Protein AF-A0A7S7W4H7-F1 (afdb_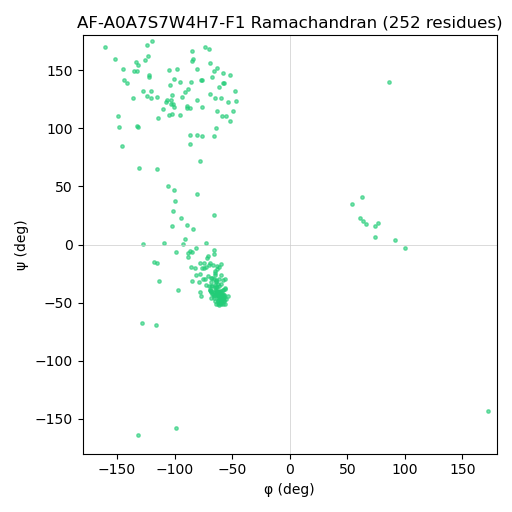monomer)

pLDDT: mean 91.23, std 12.2, range [36.16, 98.81]

Foldseek 3Di:
DDEDEDFAADPPDDFDLDQADPPLVCLLVVLLVVLQVCDPVNLVVVLVVVLVVLVVCVVVVHQEYEYELEQSGNNVQLCDCSRHVCNVVSLVSVLVVQVVSVVVRGAYEYEYALEAQPPVSNVPCSLVSLLSRQPRPHQEYEYFHYHSHGGCCRVAPLDPVSVVVLQVSQLVSCVVPVPHAYESAYDPDPPPPDDDPRYHYHHDQQCVQPVCCVVPVVRGDPSPPQQPQSSVVHPHGDDPNVVPDPPPPDPPDD

Sequence (254 aa):
MPGIQLATAWENYEGATSFRPKYWAETIAKSRALANSVGPTRLRQLFAGLHTGTEMAAEAGYRHVQLHAAHGYLFSLLTDRRLYDGAAECLEFVRSWAQTCRETGLETSVRISLRTGDADFDHVGATTYQDVVSSLPVDIVDVSSGFYNIDKRLIYPSTRSVLCDRHRETFELAARHPGTQFILSGKASGVVDDLPPNVHLGVCRDLIANPAFLDGRSDGCRNSGKCHYHSRGARSVWCPIWGRTPRHSGIASS

Structure (mmCIF, N/CA/C/O backbone):
data_AF-A0A7S7W4H7-F1
#
_entry.id   AF-A0A7S7W4H7-F1
#
loop_
_atom_site.group_PDB
_atom_site.id
_atom_site.type_symbol
_atom_site.label_atom_id
_atom_site.label_alt_id
_atom_site.label_comp_id
_atom_site.label_asym_id
_atom_site.label_entity_id
_atom_site.label_seq_id
_atom_site.pdbx_PDB_ins_code
_atom_site.Cartn_x
_atom_site.Cartn_y
_atom_site.Cartn_z
_atom_site.occupancy
_atom_site.B_iso_or_equiv
_atom_site.auth_seq_id
_atom_site.auth_comp_id
_atom_site.auth_asym_id
_atom_site.auth_atom_id
_atom_site.pdbx_PDB_model_num
ATOM 1 N N . MET A 1 1 ? -19.566 -9.290 2.759 1.00 84.12 1 MET A N 1
ATOM 2 C CA . MET A 1 1 ? -19.390 -7.913 3.261 1.00 84.12 1 MET A CA 1
ATOM 3 C C . MET A 1 1 ? -18.611 -7.115 2.220 1.00 84.12 1 MET A C 1
ATOM 5 O O . MET A 1 1 ? -17.542 -7.581 1.848 1.00 84.12 1 MET A O 1
ATOM 9 N N . PRO A 1 2 ? -19.136 -6.006 1.671 1.00 94.12 2 PRO A N 1
ATOM 10 C CA . PRO A 1 2 ? -18.397 -5.192 0.707 1.00 94.12 2 PRO A CA 1
ATOM 11 C C . PRO A 1 2 ? -17.338 -4.323 1.400 1.00 94.12 2 PRO A C 1
ATOM 13 O O . PRO A 1 2 ? -17.584 -3.762 2.472 1.00 94.12 2 PRO A O 1
ATOM 16 N N . GLY A 1 3 ? -16.180 -4.184 0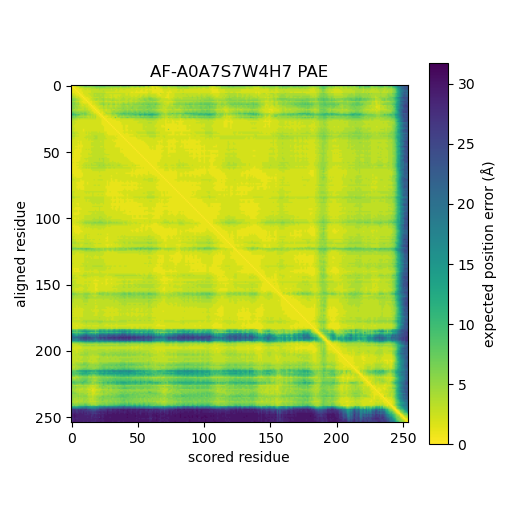.752 1.00 96.44 3 GLY A N 1
ATOM 17 C CA . GLY A 1 3 ? -15.084 -3.321 1.188 1.00 96.44 3 GLY A CA 1
ATOM 18 C C . GLY A 1 3 ? -14.645 -2.343 0.105 1.00 96.44 3 GLY A C 1
ATOM 19 O O . GLY A 1 3 ? -14.890 -2.575 -1.081 1.00 96.44 3 GLY A O 1
ATOM 20 N N . ILE A 1 4 ? -13.993 -1.257 0.514 1.00 97.69 4 ILE A N 1
ATOM 21 C CA . ILE A 1 4 ? -13.450 -0.241 -0.390 1.00 97.69 4 ILE A CA 1
ATOM 22 C C . ILE A 1 4 ? -12.012 0.118 -0.022 1.00 97.69 4 ILE A C 1
ATOM 24 O O . ILE A 1 4 ? -11.613 0.068 1.138 1.00 97.69 4 ILE A O 1
ATOM 28 N N . GLN A 1 5 ? -11.233 0.495 -1.033 1.00 97.50 5 GLN A N 1
ATOM 29 C CA . GLN A 1 5 ? -9.871 0.985 -0.873 1.00 97.50 5 GLN A CA 1
ATOM 30 C C . GLN A 1 5 ? -9.843 2.507 -1.027 1.00 97.50 5 GLN A C 1
ATOM 32 O O . GLN A 1 5 ? -10.242 3.032 -2.067 1.00 97.50 5 GLN A O 1
ATOM 37 N N . LEU A 1 6 ? -9.311 3.199 -0.022 1.00 98.06 6 LEU A N 1
ATOM 38 C CA . LEU A 1 6 ? -9.088 4.640 -0.026 1.00 98.06 6 LEU A CA 1
ATOM 39 C C . LEU A 1 6 ? -7.611 4.911 -0.326 1.00 98.06 6 LEU A C 1
ATOM 41 O O . LEU A 1 6 ? -6.710 4.482 0.396 1.00 98.06 6 LEU A O 1
ATOM 45 N N . ALA A 1 7 ? -7.359 5.597 -1.437 1.00 96.00 7 ALA A N 1
ATOM 46 C CA . ALA A 1 7 ? -6.023 5.899 -1.930 1.00 96.00 7 ALA A CA 1
ATOM 47 C C . ALA A 1 7 ? -5.919 7.377 -2.297 1.00 96.00 7 ALA A C 1
ATOM 49 O O . ALA A 1 7 ? -6.908 8.011 -2.655 1.00 96.00 7 ALA A O 1
ATOM 50 N N . THR A 1 8 ? -4.702 7.911 -2.258 1.00 95.75 8 THR A N 1
ATOM 51 C CA . THR A 1 8 ? -4.427 9.260 -2.746 1.00 95.75 8 THR A CA 1
ATOM 52 C C . THR A 1 8 ? -3.047 9.340 -3.386 1.00 95.75 8 THR A C 1
ATOM 54 O O . THR A 1 8 ? -2.123 8.595 -3.038 1.00 95.75 8 THR A O 1
ATOM 57 N N . ALA A 1 9 ? -2.923 10.249 -4.343 1.00 94.62 9 ALA A N 1
ATOM 58 C CA . ALA A 1 9 ? -1.674 10.626 -4.982 1.00 94.62 9 ALA A CA 1
ATOM 59 C C . ALA A 1 9 ? -1.420 12.121 -4.742 1.00 94.62 9 ALA A C 1
ATOM 61 O O . ALA A 1 9 ? -2.235 12.823 -4.144 1.00 94.62 9 ALA A O 1
ATOM 62 N N . TRP A 1 10 ? -0.265 12.608 -5.176 1.00 94.12 10 TRP A N 1
ATOM 63 C CA . TRP A 1 10 ? 0.038 14.034 -5.147 1.00 94.12 10 TRP A CA 1
ATOM 64 C C . TRP A 1 10 ? -0.518 14.738 -6.386 1.00 94.12 10 TRP A C 1
ATOM 66 O O . TRP A 1 10 ? -0.923 14.107 -7.365 1.00 94.12 10 TRP A O 1
ATOM 76 N N . GLU A 1 11 ? -0.546 16.064 -6.325 1.00 90.69 11 GLU A N 1
ATOM 77 C CA . GLU A 1 11 ? -0.974 16.898 -7.440 1.00 90.69 11 GLU A CA 1
ATOM 78 C C . GLU A 1 11 ? -0.108 16.632 -8.677 1.00 90.69 11 GLU A C 1
ATOM 80 O O . GLU A 1 11 ? 1.108 16.468 -8.573 1.00 90.69 11 GLU A O 1
ATOM 85 N N . ASN A 1 12 ? -0.742 16.573 -9.849 1.00 90.62 12 ASN A N 1
ATOM 86 C CA . ASN A 1 12 ? -0.084 16.276 -11.125 1.00 90.62 12 ASN A CA 1
ATOM 87 C C . ASN A 1 12 ? 0.594 14.893 -11.181 1.00 90.62 12 ASN A C 1
ATOM 89 O O . ASN A 1 12 ? 1.501 14.678 -11.984 1.00 90.62 12 ASN A O 1
ATOM 93 N N . TYR A 1 13 ? 0.176 13.937 -10.340 1.00 91.75 13 TYR A N 1
ATOM 94 C CA . TYR A 1 13 ? 0.630 12.557 -10.478 1.00 91.75 13 TYR A CA 1
ATOM 95 C C . TYR A 1 13 ? 0.175 11.968 -11.815 1.00 91.75 13 TYR A C 1
ATOM 97 O O . TYR A 1 13 ? -1.010 11.717 -12.039 1.00 91.75 13 TYR A O 1
ATOM 105 N N . GLU A 1 14 ? 1.148 11.663 -12.664 1.00 88.38 14 GLU A N 1
ATOM 106 C CA . GLU A 1 14 ? 0.952 10.864 -13.862 1.00 88.38 14 GLU A CA 1
ATOM 107 C C . GLU A 1 14 ? 1.486 9.455 -13.617 1.00 88.38 14 GLU A C 1
ATOM 109 O O . GLU A 1 14 ? 2.664 9.244 -13.310 1.00 88.38 14 GLU A O 1
ATOM 114 N N . GLY A 1 15 ? 0.607 8.463 -13.749 1.00 87.44 15 GLY A N 1
ATOM 115 C CA . GLY A 1 15 ? 1.021 7.073 -13.656 1.00 87.44 15 GLY A CA 1
ATOM 116 C C . GLY A 1 15 ? 2.022 6.748 -14.760 1.00 87.44 15 GLY A C 1
ATOM 117 O O . GLY A 1 15 ? 1.799 7.062 -15.929 1.00 87.44 15 GLY A O 1
ATOM 118 N N . ALA A 1 16 ? 3.109 6.049 -14.435 1.00 90.88 16 ALA A N 1
ATOM 119 C CA . ALA A 1 16 ? 3.961 5.502 -15.482 1.00 90.88 16 ALA A CA 1
ATOM 120 C C . ALA A 1 16 ? 3.139 4.572 -16.393 1.00 90.88 16 ALA A C 1
ATOM 122 O O . ALA A 1 16 ? 2.243 3.857 -15.931 1.00 90.88 16 ALA A O 1
ATOM 123 N N . THR A 1 17 ? 3.466 4.497 -17.683 1.00 91.00 17 THR A N 1
ATOM 124 C CA . THR A 1 17 ? 2.861 3.525 -18.615 1.00 91.00 17 THR A CA 1
ATOM 125 C C . THR A 1 17 ? 3.746 2.294 -18.797 1.00 91.00 17 THR A C 1
ATOM 127 O O . THR A 1 17 ? 3.248 1.171 -18.742 1.00 91.00 17 THR A O 1
ATOM 130 N N . SER A 1 18 ? 5.067 2.455 -18.869 1.00 91.75 18 SER A N 1
ATOM 131 C CA . SER A 1 18 ? 6.007 1.333 -18.976 1.00 91.75 18 SER A CA 1
ATOM 132 C C . SER A 1 18 ? 6.089 0.497 -17.692 1.00 91.75 18 SER A C 1
ATOM 134 O O . SER A 1 18 ? 5.760 0.959 -16.600 1.00 91.75 18 SER A O 1
ATOM 136 N N . PHE A 1 19 ? 6.499 -0.768 -17.818 1.00 90.31 19 PHE A N 1
ATOM 137 C CA . PHE A 1 19 ? 6.668 -1.675 -16.671 1.00 90.31 19 PHE A CA 1
ATOM 138 C C . PHE A 1 19 ? 7.897 -1.352 -15.825 1.00 90.31 19 PHE A C 1
ATOM 140 O O . PHE A 1 19 ? 7.883 -1.586 -14.621 1.00 90.31 19 PHE A O 1
ATOM 147 N N . ARG A 1 20 ? 8.929 -0.806 -16.470 1.00 92.44 20 ARG A N 1
ATOM 148 C CA . ARG A 1 20 ? 10.135 -0.270 -15.850 1.00 92.44 20 ARG A CA 1
ATOM 149 C C . ARG A 1 20 ? 10.409 1.099 -16.484 1.00 92.44 20 ARG A C 1
ATOM 151 O O . ARG A 1 20 ? 10.817 1.146 -17.648 1.00 92.44 20 ARG A O 1
ATOM 158 N N . PRO A 1 21 ? 10.090 2.207 -15.800 1.00 90.56 21 PRO A N 1
ATOM 159 C CA . PRO A 1 21 ? 10.293 3.557 -16.329 1.00 90.56 21 PRO A CA 1
ATOM 160 C C . PRO A 1 21 ? 11.764 3.875 -16.577 1.00 90.56 21 PRO A C 1
ATOM 162 O O . PRO A 1 21 ? 12.629 3.341 -15.900 1.00 90.56 21 PRO A O 1
ATOM 165 N N . LYS A 1 22 ? 12.065 4.762 -17.534 1.00 89.19 22 LYS A N 1
ATOM 166 C CA . LYS A 1 22 ? 13.453 5.119 -17.895 1.00 89.19 22 LYS A CA 1
ATOM 167 C C . LYS A 1 22 ? 14.249 5.668 -16.702 1.00 89.19 22 LYS A C 1
ATOM 169 O O . LYS A 1 22 ? 15.412 5.324 -16.541 1.00 89.19 22 LYS A O 1
ATOM 174 N N . TYR A 1 23 ? 13.598 6.467 -15.859 1.00 88.69 23 TYR A N 1
ATOM 175 C CA . TYR A 1 23 ? 14.203 7.151 -14.711 1.00 88.69 23 TYR A CA 1
ATOM 176 C C . TYR A 1 23 ? 13.904 6.447 -13.380 1.00 88.69 23 TYR A C 1
ATOM 178 O O . TYR A 1 23 ? 13.819 7.097 -12.341 1.00 88.69 23 TYR A O 1
ATOM 186 N N . TRP A 1 24 ? 13.709 5.121 -13.407 1.00 90.44 24 TRP A N 1
ATOM 187 C CA . TRP A 1 24 ? 13.342 4.349 -12.216 1.00 90.44 24 TRP A CA 1
ATOM 188 C C . TRP A 1 24 ? 14.356 4.522 -11.071 1.00 90.44 24 TRP A C 1
ATOM 190 O O . TRP A 1 24 ? 13.935 4.654 -9.927 1.00 90.44 24 TRP A O 1
ATOM 200 N N . ALA A 1 25 ? 15.654 4.619 -11.385 1.00 90.00 25 ALA A N 1
ATOM 201 C CA . ALA A 1 25 ? 16.741 4.754 -10.408 1.00 90.00 25 ALA A CA 1
ATOM 202 C C . ALA A 1 25 ? 16.693 6.067 -9.601 1.00 90.00 25 ALA A C 1
ATOM 204 O O . ALA A 1 25 ? 17.204 6.144 -8.491 1.00 90.00 25 ALA A O 1
ATOM 205 N N . GLU A 1 26 ? 16.043 7.109 -10.126 1.00 94.88 26 GLU A N 1
ATOM 206 C CA . GLU A 1 26 ? 15.866 8.384 -9.416 1.00 94.88 26 GLU A CA 1
ATOM 207 C C . GLU A 1 26 ? 14.601 8.396 -8.544 1.00 94.88 26 GLU A C 1
ATOM 209 O O . GLU A 1 26 ? 14.361 9.355 -7.806 1.00 94.88 26 GLU A O 1
ATOM 214 N N . THR A 1 27 ? 13.754 7.364 -8.640 1.00 95.44 27 THR A N 1
ATOM 215 C CA . THR A 1 27 ? 12.407 7.379 -8.050 1.00 95.44 27 THR A CA 1
ATOM 216 C C . THR A 1 27 ? 12.455 7.498 -6.539 1.00 95.44 27 THR A C 1
ATOM 218 O O . THR A 1 27 ? 11.705 8.293 -5.993 1.00 95.44 27 THR A O 1
ATOM 221 N N . ILE A 1 28 ? 13.357 6.784 -5.859 1.00 97.19 28 ILE A N 1
ATOM 222 C CA . ILE A 1 28 ? 13.474 6.854 -4.395 1.00 97.19 28 ILE A CA 1
ATOM 223 C C . ILE A 1 28 ? 13.839 8.272 -3.936 1.00 97.19 28 ILE A C 1
ATOM 225 O O . ILE A 1 28 ? 13.213 8.807 -3.021 1.00 97.19 28 ILE A O 1
ATOM 229 N N . ALA A 1 29 ? 14.800 8.918 -4.603 1.00 97.00 29 ALA A N 1
ATOM 230 C CA . ALA A 1 29 ? 15.186 10.293 -4.290 1.00 97.00 29 ALA A CA 1
ATOM 231 C C . ALA A 1 29 ? 14.030 11.281 -4.533 1.00 97.00 29 ALA A C 1
ATOM 233 O O . ALA A 1 29 ? 13.751 12.129 -3.685 1.00 97.00 29 ALA A O 1
ATOM 234 N N . LYS A 1 30 ? 13.303 11.133 -5.649 1.00 96.38 30 LYS A N 1
ATOM 235 C CA . LYS A 1 30 ? 12.120 11.955 -5.959 1.00 96.38 30 LYS A CA 1
ATOM 236 C C . LYS A 1 30 ? 10.977 11.720 -4.972 1.00 96.38 30 LYS A C 1
ATOM 238 O O . LYS A 1 30 ? 10.343 12.677 -4.541 1.00 96.38 30 LYS A O 1
ATOM 243 N N . SER A 1 31 ? 10.744 10.471 -4.578 1.00 97.00 31 SER A N 1
ATOM 244 C CA . SER A 1 31 ? 9.756 10.092 -3.568 1.00 97.00 31 SER A CA 1
ATOM 245 C C . SER A 1 31 ? 10.064 10.714 -2.209 1.00 97.00 31 SER A C 1
ATOM 247 O O . SER A 1 31 ? 9.142 11.213 -1.574 1.00 97.00 31 SER A O 1
ATOM 249 N N . ARG A 1 32 ? 11.338 10.754 -1.793 1.00 97.88 32 ARG A N 1
ATOM 250 C CA . ARG A 1 32 ? 11.771 11.454 -0.571 1.00 97.88 32 ARG A CA 1
ATOM 251 C C . ARG A 1 32 ? 11.494 12.950 -0.632 1.00 97.88 32 ARG A C 1
ATOM 253 O O . ARG A 1 32 ? 10.859 13.494 0.264 1.00 97.88 32 ARG A O 1
ATOM 260 N N . ALA A 1 33 ? 11.935 13.606 -1.707 1.00 97.38 33 ALA A N 1
ATOM 261 C CA . ALA A 1 33 ? 11.725 15.042 -1.889 1.00 97.38 33 ALA A CA 1
ATOM 262 C C . ALA A 1 33 ? 10.231 15.403 -1.875 1.00 97.38 33 ALA A C 1
ATOM 264 O O . ALA A 1 33 ? 9.825 16.366 -1.228 1.00 97.38 33 ALA A O 1
ATOM 265 N N . LEU A 1 34 ? 9.406 14.591 -2.539 1.00 97.38 34 LEU A N 1
ATOM 266 C CA . LEU A 1 34 ? 7.959 14.746 -2.532 1.00 97.38 34 LEU A CA 1
ATOM 267 C C . LEU A 1 34 ? 7.368 14.532 -1.136 1.00 97.38 34 LEU A C 1
ATOM 269 O O . LEU A 1 34 ? 6.594 15.367 -0.678 1.00 97.38 34 LEU A O 1
ATOM 273 N N . ALA A 1 35 ? 7.698 13.430 -0.463 1.00 97.81 35 ALA A N 1
ATOM 274 C CA . ALA A 1 35 ? 7.142 13.127 0.850 1.00 97.81 35 ALA A CA 1
ATOM 275 C C . ALA A 1 35 ? 7.495 14.226 1.862 1.00 97.81 35 ALA A C 1
ATOM 277 O O . ALA A 1 35 ? 6.615 14.724 2.555 1.00 97.81 35 ALA A O 1
ATOM 278 N N . ASN A 1 36 ? 8.740 14.708 1.854 1.00 96.88 36 ASN A N 1
ATOM 279 C CA . ASN A 1 36 ? 9.194 15.791 2.728 1.00 96.88 36 ASN A CA 1
ATOM 280 C C . ASN A 1 36 ? 8.619 17.177 2.370 1.00 96.88 36 ASN A C 1
ATOM 282 O O . ASN A 1 36 ? 8.736 18.104 3.166 1.00 96.88 36 ASN A O 1
ATOM 286 N N . SER A 1 37 ? 7.939 17.331 1.226 1.00 96.50 37 SER A N 1
ATOM 287 C CA . SER A 1 37 ? 7.120 18.525 0.952 1.00 96.50 37 SER A CA 1
ATOM 288 C C . SER A 1 37 ? 5.797 18.536 1.736 1.00 96.50 37 SER A C 1
ATOM 290 O O . SER A 1 37 ? 5.157 19.580 1.878 1.00 96.50 37 SER A O 1
ATOM 292 N N . VAL A 1 38 ? 5.382 17.386 2.283 1.00 97.81 38 VAL A N 1
ATOM 293 C CA . VAL A 1 38 ? 4.186 17.264 3.119 1.00 97.81 38 VAL A CA 1
ATOM 294 C C . VAL A 1 38 ? 4.514 17.725 4.537 1.00 97.81 38 VAL A C 1
ATOM 296 O O . VAL A 1 38 ? 4.984 16.961 5.377 1.00 97.81 38 VAL A O 1
ATOM 299 N N . GLY A 1 39 ? 4.246 19.002 4.809 1.00 97.06 39 GLY A N 1
ATOM 300 C CA . GLY A 1 39 ? 4.317 19.553 6.162 1.00 97.06 39 GLY A CA 1
ATOM 301 C C . GLY A 1 39 ? 3.145 19.113 7.062 1.00 97.06 39 GLY A C 1
ATOM 302 O O . GLY A 1 39 ? 2.130 18.614 6.561 1.00 97.06 39 GLY A O 1
ATOM 303 N N . PRO A 1 40 ? 3.210 19.384 8.380 1.00 97.31 40 PRO A N 1
ATOM 304 C CA . PRO A 1 40 ? 2.205 18.933 9.354 1.00 97.31 40 PRO A CA 1
ATOM 305 C C . PRO A 1 40 ? 0.766 19.365 9.031 1.00 97.31 40 PRO A C 1
ATOM 307 O O . PRO A 1 40 ? -0.184 18.601 9.188 1.00 97.31 40 PRO A O 1
ATOM 310 N N . THR A 1 41 ? 0.579 20.590 8.526 1.00 97.94 41 THR A N 1
ATOM 311 C CA . THR A 1 41 ? -0.747 21.079 8.110 1.00 97.94 41 THR A CA 1
ATOM 312 C C . THR A 1 41 ? -1.317 20.260 6.956 1.00 97.94 41 THR A C 1
ATOM 314 O O . THR A 1 41 ? -2.497 19.913 6.977 1.00 97.94 41 THR A O 1
ATOM 317 N N . ARG A 1 42 ? -0.487 19.911 5.964 1.00 97.69 42 ARG A N 1
ATOM 318 C CA . ARG A 1 42 ? -0.924 19.095 4.828 1.00 97.69 42 ARG A CA 1
ATOM 319 C C . ARG A 1 42 ? -1.211 17.661 5.262 1.00 97.69 42 ARG A C 1
ATOM 321 O O . ARG A 1 42 ? -2.205 17.101 4.816 1.00 97.69 42 ARG A O 1
ATOM 328 N N . LEU A 1 43 ? -0.399 17.099 6.158 1.00 98.38 43 LEU A N 1
ATOM 329 C CA . LEU A 1 43 ? -0.635 15.775 6.733 1.00 98.38 43 LEU A CA 1
ATOM 330 C C . LEU A 1 43 ? -2.004 15.700 7.427 1.00 98.38 43 LEU A C 1
ATOM 332 O O . LEU A 1 43 ? -2.802 14.821 7.107 1.00 98.38 43 LEU A O 1
ATOM 336 N N . ARG A 1 44 ? -2.335 16.683 8.277 1.00 98.50 44 ARG A N 1
ATOM 337 C CA . ARG A 1 44 ? -3.665 16.784 8.907 1.00 98.50 44 ARG A CA 1
ATOM 338 C C . ARG A 1 44 ? -4.802 16.854 7.890 1.00 98.50 44 ARG A C 1
ATOM 340 O O . ARG A 1 44 ? -5.811 16.180 8.059 1.00 98.50 44 ARG A O 1
ATOM 347 N N . GLN A 1 45 ? -4.643 17.638 6.823 1.00 98.06 45 GLN A N 1
ATOM 348 C CA . GLN A 1 45 ? -5.649 17.727 5.757 1.00 98.06 45 GLN A CA 1
ATOM 349 C C . GLN A 1 45 ? -5.847 16.395 5.022 1.00 98.06 45 GLN A C 1
ATOM 351 O O . GLN A 1 45 ? -6.978 16.045 4.699 1.00 98.06 45 GLN A O 1
ATOM 356 N N . LEU A 1 46 ? -4.766 15.650 4.760 1.00 98.19 46 LEU A N 1
ATOM 357 C CA . LEU A 1 46 ? -4.849 14.332 4.124 1.00 98.19 46 LEU A CA 1
ATOM 358 C C . LEU A 1 46 ? -5.660 13.357 4.983 1.00 98.19 46 LEU A C 1
ATOM 360 O O . LEU A 1 46 ? -6.516 12.654 4.451 1.00 98.19 46 LEU A O 1
ATOM 364 N N . PHE A 1 47 ? -5.436 13.349 6.298 1.00 98.56 47 PHE A N 1
ATOM 365 C CA . PHE A 1 47 ? -6.197 12.494 7.208 1.00 98.56 47 PHE A CA 1
ATOM 366 C C . PHE A 1 47 ? -7.631 12.972 7.426 1.00 98.56 47 PHE A C 1
ATOM 368 O O . PHE A 1 47 ? -8.526 12.136 7.466 1.00 98.56 47 PHE A O 1
ATOM 375 N N . ALA A 1 48 ? -7.894 14.280 7.453 1.00 98.44 48 ALA A N 1
ATOM 376 C CA . ALA A 1 48 ? -9.265 14.789 7.426 1.00 98.44 48 ALA A CA 1
ATOM 377 C C . ALA A 1 48 ? -10.021 14.291 6.178 1.00 98.44 48 ALA A C 1
ATOM 379 O O . ALA A 1 48 ? -11.137 13.795 6.288 1.00 98.44 48 ALA A O 1
ATOM 380 N N . GLY A 1 49 ? -9.378 14.321 5.004 1.00 98.31 49 GLY A N 1
ATOM 381 C CA . GLY A 1 49 ? -9.942 13.750 3.779 1.00 98.31 49 GLY A CA 1
ATOM 382 C C . GLY A 1 49 ? -10.140 12.230 3.843 1.00 98.31 49 GLY A C 1
ATOM 383 O O . GLY A 1 49 ? -11.141 11.726 3.336 1.00 98.31 49 GLY A O 1
ATOM 384 N N . LEU A 1 50 ? -9.227 11.494 4.491 1.00 98.56 50 LEU A N 1
ATOM 385 C CA . LEU A 1 50 ? -9.384 10.056 4.736 1.00 98.56 50 LEU A CA 1
ATOM 386 C C . LEU A 1 50 ? -10.605 9.766 5.624 1.00 98.56 50 LEU A C 1
ATOM 388 O O . LEU A 1 50 ? -11.363 8.849 5.310 1.00 98.56 50 LEU A O 1
ATOM 392 N N . HIS A 1 51 ? -10.817 10.550 6.685 1.00 98.38 51 HIS A N 1
ATOM 393 C CA . HIS A 1 51 ? -11.997 10.437 7.547 1.00 98.38 51 HIS A CA 1
ATOM 394 C C . HIS A 1 51 ? -13.285 10.698 6.763 1.00 98.38 51 HIS A C 1
ATOM 396 O O . HIS A 1 51 ? -14.153 9.831 6.746 1.00 98.38 51 HIS A O 1
ATOM 402 N N . THR A 1 52 ? -13.365 11.796 6.006 1.00 98.44 52 THR A N 1
ATOM 403 C CA . THR A 1 52 ? -14.531 12.075 5.150 1.00 98.44 52 THR A CA 1
ATOM 404 C C . THR A 1 52 ? -14.794 10.944 4.150 1.00 98.44 52 THR A C 1
ATOM 406 O O . THR A 1 52 ? -15.924 10.488 4.005 1.00 98.44 52 THR A O 1
ATOM 409 N N . GLY A 1 53 ? -13.757 10.428 3.480 1.00 98.38 53 GLY A N 1
ATOM 410 C CA . GLY A 1 53 ? -13.910 9.298 2.558 1.00 98.38 53 GLY A CA 1
ATOM 411 C C . GLY A 1 53 ? -14.366 8.005 3.247 1.00 98.38 53 GLY A C 1
ATOM 412 O O . GLY A 1 53 ? -15.101 7.216 2.654 1.00 98.38 53 GLY A O 1
ATOM 413 N N . THR A 1 54 ? -13.958 7.800 4.500 1.00 98.62 54 THR A N 1
ATOM 414 C CA . THR A 1 54 ? -14.378 6.665 5.334 1.00 98.62 54 THR A CA 1
ATOM 415 C C . THR A 1 54 ? -15.856 6.772 5.709 1.00 98.62 54 THR A C 1
ATOM 417 O O . THR A 1 54 ? -16.590 5.797 5.556 1.00 98.62 54 THR A O 1
ATOM 420 N N . GLU A 1 55 ? -16.309 7.952 6.134 1.00 98.25 55 GLU A N 1
ATOM 421 C CA . GLU A 1 55 ? -17.714 8.225 6.465 1.00 98.25 55 GLU A CA 1
ATOM 422 C C . GLU A 1 55 ? -18.617 7.997 5.249 1.00 98.25 55 GLU A C 1
ATOM 424 O O . GLU A 1 55 ? -19.555 7.203 5.312 1.00 98.25 55 GLU A O 1
ATOM 429 N N . MET A 1 56 ? -18.258 8.578 4.100 1.00 98.50 56 MET A N 1
ATOM 430 C CA . MET A 1 56 ? -18.990 8.382 2.844 1.00 98.50 56 MET A CA 1
ATOM 431 C C . MET A 1 56 ? -19.069 6.902 2.439 1.00 98.50 56 MET A C 1
ATOM 433 O O . MET A 1 56 ? -20.095 6.435 1.942 1.00 98.50 56 MET A O 1
ATOM 437 N N . ALA A 1 57 ? -17.992 6.137 2.643 1.00 98.12 57 ALA A N 1
ATOM 438 C CA . ALA A 1 57 ? -17.991 4.704 2.373 1.00 98.12 57 ALA A CA 1
ATOM 439 C C . ALA A 1 57 ? -18.944 3.943 3.310 1.00 98.12 57 ALA A C 1
ATOM 441 O O . ALA A 1 57 ? -19.700 3.078 2.856 1.00 98.12 57 ALA A O 1
ATOM 442 N N . ALA A 1 58 ? -18.933 4.266 4.602 1.00 97.75 58 ALA A N 1
ATOM 443 C CA . ALA A 1 58 ? -19.812 3.646 5.586 1.00 97.75 58 ALA A CA 1
ATOM 444 C C . ALA A 1 58 ? -21.295 3.920 5.284 1.00 97.75 58 ALA A C 1
ATOM 446 O O . ALA A 1 58 ? -22.109 2.986 5.301 1.00 97.75 58 ALA A O 1
ATOM 447 N N . GLU A 1 59 ? -21.627 5.167 4.936 1.00 97.88 59 GLU A N 1
ATOM 448 C CA . GLU A 1 59 ? -22.959 5.596 4.489 1.00 97.88 59 GLU A CA 1
ATOM 449 C C . GLU A 1 59 ? -23.409 4.851 3.227 1.00 97.8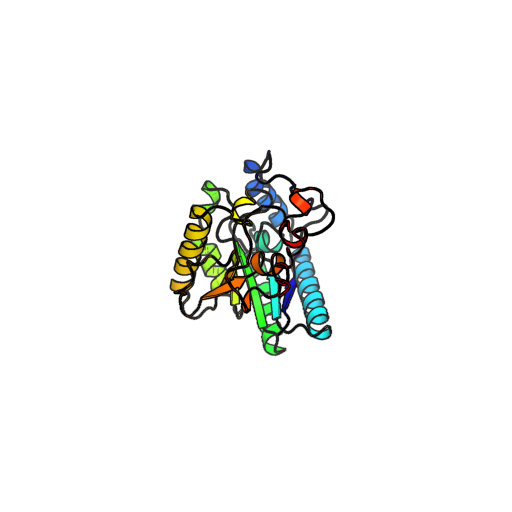8 59 GLU A C 1
ATOM 451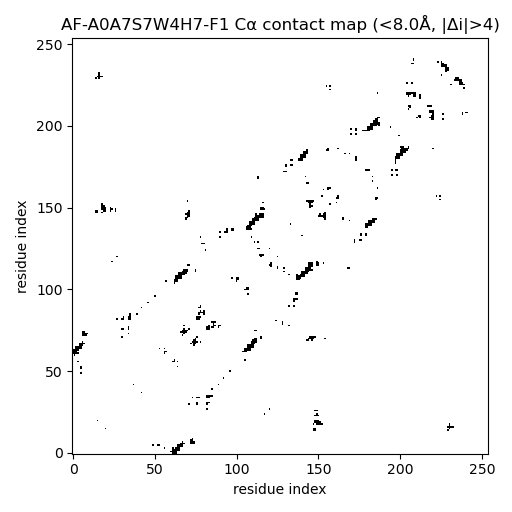 O O . GLU A 1 59 ? -24.551 4.403 3.139 1.00 97.88 59 GLU A O 1
ATOM 456 N N . ALA A 1 60 ? -22.491 4.622 2.284 1.00 98.06 60 ALA A N 1
ATOM 457 C CA . ALA A 1 60 ? -22.744 3.839 1.073 1.00 98.06 60 ALA A CA 1
ATOM 458 C C . ALA A 1 60 ? -22.874 2.319 1.319 1.00 98.06 60 ALA A C 1
ATOM 460 O O . ALA A 1 60 ? -23.071 1.552 0.376 1.00 98.06 60 ALA A O 1
ATOM 461 N N . GLY A 1 61 ? -22.772 1.860 2.571 1.00 97.62 61 GLY A N 1
ATOM 462 C CA . GLY A 1 61 ? -22.964 0.458 2.947 1.00 97.62 61 GLY A CA 1
ATOM 463 C C . GLY A 1 61 ? -21.690 -0.390 2.947 1.00 97.62 61 GLY A C 1
ATOM 464 O O . GLY A 1 61 ? -21.771 -1.594 3.209 1.00 97.62 61 GLY A O 1
ATOM 465 N N . TYR A 1 62 ? -20.514 0.197 2.701 1.00 98.31 62 TYR A N 1
ATOM 466 C CA . TYR A 1 62 ? -19.247 -0.504 2.911 1.00 98.31 62 TYR A CA 1
ATOM 467 C C . TYR A 1 62 ? -19.024 -0.753 4.403 1.00 98.31 62 TYR A C 1
ATOM 469 O O . TYR A 1 62 ? -19.406 0.046 5.259 1.00 98.31 62 TYR A O 1
ATOM 477 N N . ARG A 1 63 ? -18.430 -1.901 4.727 1.00 97.88 63 ARG A N 1
ATOM 478 C CA . ARG A 1 63 ? -18.136 -2.303 6.116 1.00 97.88 63 ARG A CA 1
ATOM 479 C C . ARG A 1 63 ? -16.680 -2.704 6.329 1.00 97.88 63 ARG A C 1
ATOM 481 O O . ARG A 1 63 ? -16.293 -3.032 7.441 1.00 97.88 63 ARG A O 1
ATOM 488 N N . HIS A 1 64 ? -15.890 -2.629 5.263 1.00 98.44 64 HIS A N 1
ATOM 489 C CA . HIS A 1 64 ? -14.443 -2.718 5.300 1.00 98.44 64 HIS A CA 1
ATOM 490 C C . HIS A 1 64 ? -13.840 -1.514 4.575 1.00 98.44 64 HIS A C 1
ATOM 492 O O . HIS A 1 64 ? -14.230 -1.222 3.438 1.00 98.44 64 HIS A O 1
ATOM 498 N N . VAL A 1 65 ? -12.868 -0.851 5.194 1.00 98.50 65 VAL A N 1
ATOM 499 C CA . VAL A 1 65 ? -12.113 0.252 4.587 1.00 98.50 65 VAL A CA 1
ATOM 500 C C . VAL A 1 65 ? -10.616 -0.044 4.617 1.00 98.50 65 VAL A C 1
ATOM 502 O O . VAL A 1 65 ? -10.035 -0.360 5.652 1.00 98.50 65 VAL A O 1
ATOM 505 N N . GLN A 1 66 ? -9.971 0.059 3.458 1.00 98.62 66 GLN A N 1
ATOM 506 C CA . GLN A 1 66 ? -8.535 -0.151 3.316 1.00 98.62 66 GLN A CA 1
ATOM 507 C C . GLN A 1 66 ? -7.810 1.177 3.107 1.00 98.62 66 GLN A C 1
ATOM 509 O O . GLN A 1 66 ? -8.063 1.864 2.115 1.00 98.62 66 GLN A O 1
ATOM 514 N N . LEU A 1 67 ? -6.830 1.485 3.957 1.00 98.75 67 LEU A N 1
ATOM 515 C CA . LEU A 1 67 ? -5.836 2.516 3.682 1.00 98.75 67 LEU A CA 1
ATOM 516 C C . LEU A 1 67 ? -4.812 1.986 2.675 1.00 98.75 67 LEU A C 1
ATOM 518 O O . LEU A 1 67 ? -4.076 1.032 2.942 1.00 98.75 67 LEU A O 1
ATOM 522 N N . HIS A 1 68 ? -4.726 2.620 1.510 1.00 98.50 68 HIS A N 1
ATOM 523 C CA . HIS A 1 68 ? -3.787 2.207 0.476 1.00 98.50 68 HIS A CA 1
ATOM 524 C C . HIS A 1 68 ? -2.400 2.842 0.645 1.00 98.50 68 HIS A C 1
ATOM 526 O O . HIS A 1 68 ? -2.086 3.864 0.034 1.00 98.50 68 HIS A O 1
ATOM 532 N N . ALA A 1 69 ? -1.544 2.199 1.439 1.00 98.31 69 ALA A N 1
ATOM 533 C CA . ALA A 1 69 ? -0.153 2.587 1.684 1.00 98.31 69 ALA A CA 1
ATOM 534 C C . ALA A 1 69 ? 0.854 1.760 0.851 1.00 98.31 69 ALA A C 1
ATOM 536 O O . ALA A 1 69 ? 1.950 1.421 1.299 1.00 98.31 69 ALA A O 1
ATOM 537 N N . ALA A 1 70 ? 0.497 1.432 -0.393 1.00 97.75 70 ALA A N 1
ATOM 538 C CA . ALA A 1 70 ? 1.311 0.615 -1.288 1.00 97.75 70 ALA A CA 1
ATOM 539 C C . ALA A 1 70 ? 1.612 1.317 -2.617 1.00 97.75 70 ALA A C 1
ATOM 541 O O . ALA A 1 70 ? 1.058 2.363 -2.954 1.00 97.75 70 ALA A O 1
ATOM 542 N N . HIS A 1 71 ? 2.488 0.695 -3.401 1.00 97.00 71 HIS A N 1
ATOM 543 C CA . HIS A 1 71 ? 2.702 1.000 -4.813 1.00 97.00 71 HIS A CA 1
ATOM 544 C C . HIS A 1 71 ? 3.291 2.369 -5.134 1.00 97.00 71 HIS A C 1
ATOM 546 O O . HIS A 1 71 ? 3.274 2.789 -6.294 1.00 97.00 71 HIS A O 1
ATOM 552 N N . GLY A 1 72 ? 3.884 3.021 -4.134 1.00 96.38 72 GLY A N 1
ATOM 553 C CA . GLY A 1 72 ? 4.462 4.350 -4.280 1.00 96.38 72 GLY A CA 1
ATOM 554 C C . GLY A 1 72 ? 3.409 5.452 -4.376 1.00 96.38 72 GLY A C 1
ATOM 555 O O . GLY A 1 72 ? 3.738 6.554 -4.805 1.00 96.38 72 GLY A O 1
ATOM 556 N N . TYR A 1 73 ? 2.157 5.170 -3.996 1.00 97.44 73 TYR A N 1
ATOM 557 C CA . TYR A 1 73 ? 1.160 6.208 -3.735 1.00 97.44 73 TYR A CA 1
ATOM 558 C C . TYR A 1 73 ? 1.495 6.985 -2.465 1.00 97.44 73 TYR A C 1
ATOM 560 O O . TYR A 1 73 ? 2.350 6.574 -1.684 1.00 97.44 73 TYR A O 1
ATOM 568 N N . LEU A 1 74 ? 0.814 8.108 -2.235 1.00 98.25 74 LEU A N 1
ATOM 569 C CA . LEU A 1 74 ? 1.248 9.078 -1.233 1.00 98.25 74 LEU A CA 1
ATOM 570 C C . LEU A 1 74 ? 1.346 8.471 0.176 1.00 98.25 74 LEU A C 1
ATOM 572 O O . LEU A 1 74 ? 2.391 8.593 0.806 1.00 98.25 74 LEU A O 1
ATOM 576 N N . PHE A 1 75 ? 0.335 7.728 0.639 1.00 98.50 75 PHE A N 1
ATOM 577 C CA . PHE A 1 75 ? 0.405 7.046 1.941 1.00 98.50 75 PHE A CA 1
ATOM 578 C C . PHE A 1 75 ? 1.484 5.951 2.003 1.00 98.50 75 PHE A C 1
ATOM 580 O O . PHE A 1 75 ? 2.003 5.667 3.079 1.00 98.50 75 PHE A O 1
ATOM 587 N N . SER A 1 76 ? 1.881 5.368 0.866 1.00 98.12 76 SER A N 1
ATOM 588 C CA . SER A 1 76 ? 3.026 4.448 0.807 1.00 98.12 76 SER A CA 1
ATOM 589 C C . SER A 1 76 ? 4.335 5.158 1.137 1.00 98.12 76 SER A C 1
ATOM 591 O O . SER A 1 76 ? 5.190 4.584 1.799 1.00 98.12 76 SER A O 1
ATOM 593 N N . LEU A 1 77 ? 4.476 6.416 0.711 1.00 98.44 77 LEU A N 1
ATOM 594 C CA . LEU A 1 77 ? 5.659 7.225 0.997 1.00 98.44 77 LEU A CA 1
ATOM 595 C C . LEU A 1 77 ? 5.634 7.756 2.436 1.00 98.44 77 LEU A C 1
ATOM 597 O O . LEU A 1 77 ? 6.640 7.691 3.132 1.00 98.44 77 LEU A O 1
ATOM 601 N N . LEU A 1 78 ? 4.478 8.255 2.887 1.00 98.75 78 LEU A N 1
ATOM 602 C CA . LEU A 1 78 ? 4.332 8.907 4.194 1.00 98.75 78 LEU A CA 1
ATOM 603 C C . LEU A 1 78 ? 4.386 7.936 5.382 1.00 98.75 78 LEU A C 1
ATOM 605 O O . LEU A 1 78 ? 4.643 8.360 6.500 1.00 98.75 78 LEU A O 1
ATOM 609 N N . THR A 1 79 ? 4.158 6.640 5.173 1.00 98.50 79 THR A N 1
ATOM 610 C CA . THR A 1 79 ? 4.241 5.645 6.259 1.00 98.50 79 THR A CA 1
ATOM 611 C C . THR A 1 79 ? 5.645 5.065 6.445 1.00 98.50 79 THR A C 1
ATOM 613 O O . THR A 1 79 ? 5.895 4.390 7.443 1.00 98.50 79 THR A O 1
ATOM 616 N N . ASP A 1 80 ? 6.578 5.316 5.522 1.00 98.38 80 ASP A N 1
ATOM 617 C CA . ASP A 1 80 ? 7.926 4.750 5.561 1.00 98.38 80 ASP A CA 1
ATOM 618 C C . ASP A 1 80 ? 8.955 5.800 5.996 1.00 98.38 80 ASP A C 1
ATOM 620 O O . ASP A 1 80 ? 9.295 6.717 5.247 1.00 98.38 80 ASP A O 1
ATOM 624 N N . ARG A 1 81 ? 9.529 5.626 7.193 1.00 97.81 81 ARG A N 1
ATOM 625 C CA . ARG A 1 81 ? 10.565 6.523 7.743 1.00 97.81 81 ARG A CA 1
ATOM 626 C C . ARG A 1 81 ? 11.832 6.624 6.888 1.00 97.81 81 ARG A C 1
ATOM 628 O O . ARG A 1 81 ? 12.651 7.507 7.098 1.00 97.81 81 ARG A O 1
ATOM 635 N N . ARG A 1 82 ? 12.043 5.690 5.955 1.00 97.50 82 ARG A N 1
ATOM 636 C CA . ARG A 1 82 ? 13.160 5.735 4.998 1.00 97.50 82 ARG A CA 1
ATOM 637 C C . ARG A 1 82 ? 12.899 6.719 3.855 1.00 97.50 82 ARG A C 1
ATOM 639 O O . ARG A 1 82 ? 13.833 7.029 3.105 1.00 97.50 82 ARG A O 1
ATOM 646 N N . LEU A 1 83 ? 11.643 7.141 3.685 1.00 98.06 83 LEU A N 1
ATOM 647 C CA . LEU A 1 83 ? 11.165 8.063 2.656 1.00 98.06 83 LEU A CA 1
ATOM 648 C C . LEU A 1 83 ? 10.675 9.397 3.232 1.00 98.06 83 LEU A C 1
ATOM 650 O O . LEU A 1 83 ? 10.809 10.405 2.546 1.00 98.06 83 LEU A O 1
ATOM 654 N N . TYR A 1 84 ? 10.124 9.407 4.447 1.00 98.56 84 TYR A N 1
ATOM 655 C CA . TYR A 1 84 ? 9.495 10.581 5.049 1.00 98.56 84 TYR A CA 1
ATOM 656 C C . TYR A 1 84 ? 9.891 10.768 6.515 1.00 98.56 84 TYR A C 1
ATOM 658 O O . TYR A 1 84 ? 9.671 9.879 7.340 1.00 98.56 84 TYR A O 1
ATOM 666 N N . ASP A 1 85 ? 10.397 11.951 6.863 1.00 97.62 85 ASP A N 1
ATOM 667 C CA . ASP A 1 85 ? 10.842 12.248 8.233 1.00 97.62 85 ASP A CA 1
ATOM 668 C C . ASP A 1 85 ? 9.666 12.318 9.228 1.00 97.62 85 ASP A C 1
ATOM 670 O O . ASP A 1 85 ? 9.807 11.973 10.401 1.00 97.62 85 ASP A O 1
ATOM 674 N N . GLY A 1 86 ? 8.471 12.690 8.754 1.00 98.06 86 GLY A N 1
ATOM 675 C CA . GLY A 1 86 ? 7.238 12.741 9.549 1.00 98.06 86 GLY A CA 1
ATOM 676 C C . GLY A 1 86 ? 6.496 11.403 9.666 1.00 98.06 86 GLY A C 1
ATOM 677 O O . GLY A 1 86 ? 5.332 11.386 10.068 1.00 98.06 86 GLY A O 1
ATOM 678 N N . ALA A 1 87 ? 7.117 10.274 9.301 1.00 98.56 87 ALA A N 1
ATOM 679 C CA . ALA A 1 87 ? 6.431 8.980 9.255 1.00 98.56 87 ALA A CA 1
ATOM 680 C C . ALA A 1 87 ? 5.850 8.551 10.609 1.00 98.56 87 ALA A C 1
ATOM 682 O O . ALA A 1 87 ? 4.780 7.953 10.646 1.00 98.56 87 ALA A O 1
ATOM 683 N N . ALA A 1 88 ? 6.508 8.896 11.721 1.00 98.44 88 ALA A N 1
ATOM 684 C CA . ALA A 1 88 ? 5.981 8.617 13.055 1.00 98.44 88 ALA A CA 1
ATOM 685 C C . ALA A 1 88 ? 4.628 9.314 13.287 1.00 98.44 88 ALA A C 1
ATOM 687 O O . ALA A 1 88 ? 3.659 8.652 13.640 1.00 98.44 88 ALA A O 1
ATOM 688 N N . GLU A 1 89 ? 4.532 10.617 13.001 1.00 98.50 89 GLU A N 1
ATOM 689 C CA . GLU A 1 89 ? 3.275 11.372 13.107 1.00 98.50 89 GLU A CA 1
ATOM 690 C C . GLU A 1 89 ? 2.212 10.818 12.145 1.00 98.50 89 GLU A C 1
ATOM 692 O O . GLU A 1 89 ? 1.055 10.646 12.525 1.00 98.50 89 GLU A O 1
ATOM 697 N N . CYS A 1 90 ? 2.599 10.454 10.916 1.00 98.75 90 CYS A N 1
ATOM 698 C CA . CYS A 1 90 ? 1.683 9.817 9.970 1.00 98.75 90 CYS A CA 1
ATOM 699 C C . CYS A 1 90 ? 1.110 8.503 10.522 1.00 98.75 90 CYS A C 1
ATOM 701 O O . CYS A 1 90 ? -0.086 8.258 10.380 1.00 98.75 90 CYS A O 1
ATOM 703 N N . LEU A 1 91 ? 1.934 7.659 11.146 1.00 98.81 91 LEU A N 1
ATOM 704 C CA . LEU A 1 91 ? 1.500 6.387 11.728 1.00 98.81 91 LEU A CA 1
ATOM 705 C C . L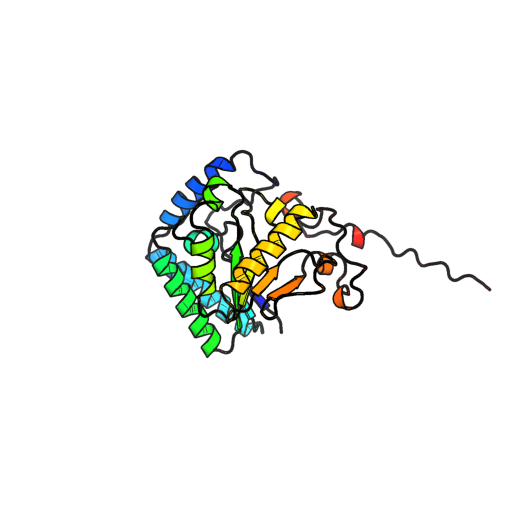EU A 1 91 ? 0.590 6.586 12.950 1.00 98.81 91 LEU A C 1
ATOM 707 O O . LEU A 1 91 ? -0.336 5.797 13.132 1.00 98.81 91 LEU A O 1
ATOM 711 N N . GLU A 1 92 ? 0.783 7.650 13.737 1.00 98.75 92 GLU A N 1
ATOM 712 C CA . GLU A 1 92 ? -0.161 8.036 14.798 1.00 98.75 92 GLU A CA 1
ATOM 713 C C . GLU A 1 92 ? -1.539 8.391 14.229 1.00 98.75 92 GLU A C 1
ATOM 715 O O . GLU A 1 92 ? -2.563 7.949 14.754 1.00 98.75 92 GLU A O 1
ATOM 720 N N . PHE A 1 93 ? -1.586 9.114 13.108 1.00 98.81 93 PHE A N 1
ATOM 721 C CA . PHE A 1 93 ? -2.851 9.377 12.426 1.00 98.81 93 PHE A CA 1
ATOM 722 C C . PHE A 1 93 ? -3.506 8.098 11.885 1.00 98.81 93 PHE A C 1
ATOM 724 O O . PHE A 1 93 ? -4.718 7.944 12.025 1.00 98.81 93 PHE A O 1
ATOM 731 N N . VAL A 1 94 ? -2.736 7.153 11.323 1.00 98.81 94 VAL A N 1
ATOM 732 C CA . VAL A 1 94 ? -3.286 5.846 10.907 1.00 98.81 94 VAL A CA 1
ATOM 733 C C . VAL A 1 94 ? -3.845 5.084 12.108 1.00 98.81 94 VAL A C 1
ATOM 735 O O . VAL A 1 94 ? -4.918 4.494 12.006 1.00 98.81 94 VAL A O 1
ATOM 738 N N . ARG A 1 95 ? -3.150 5.117 13.253 1.00 98.81 95 ARG A N 1
ATOM 739 C CA . ARG A 1 95 ? -3.606 4.481 14.493 1.00 98.81 95 ARG A CA 1
ATOM 740 C C . ARG A 1 95 ? -4.946 5.045 14.952 1.00 98.81 95 ARG A C 1
ATOM 742 O O . ARG A 1 95 ? -5.867 4.270 15.194 1.00 98.81 95 ARG A O 1
ATOM 749 N N . SER A 1 96 ? -5.042 6.370 15.031 1.00 98.62 96 SER A N 1
ATOM 750 C CA . SER A 1 96 ? -6.268 7.076 15.412 1.00 98.62 96 SER A CA 1
ATOM 751 C C . SER A 1 96 ? -7.417 6.750 14.453 1.00 98.62 96 SER A C 1
ATOM 753 O O . SER A 1 96 ? -8.490 6.333 14.883 1.00 98.62 96 SER A O 1
ATOM 755 N N . TRP A 1 97 ? -7.162 6.811 13.140 1.00 98.75 97 TRP A N 1
ATOM 756 C CA . TRP A 1 97 ? -8.142 6.450 12.114 1.00 98.75 97 TRP A CA 1
ATOM 757 C C . TRP A 1 97 ? -8.664 5.016 12.277 1.00 98.75 97 TRP A C 1
ATOM 759 O O . TRP A 1 97 ? -9.877 4.803 12.267 1.00 98.75 97 TRP A O 1
ATOM 769 N N . ALA A 1 98 ? -7.772 4.041 12.473 1.00 98.62 98 ALA A N 1
ATOM 770 C CA . ALA A 1 98 ? -8.159 2.643 12.641 1.00 98.62 98 ALA A CA 1
ATOM 771 C C . ALA A 1 98 ? -8.983 2.416 13.922 1.00 98.62 98 ALA A C 1
ATOM 773 O O . ALA A 1 98 ? -9.977 1.690 13.899 1.00 98.62 98 ALA A O 1
ATOM 774 N N . GLN A 1 99 ? -8.620 3.085 15.022 1.00 98.31 99 GLN A N 1
ATOM 775 C CA . GLN A 1 99 ? -9.371 3.036 16.280 1.00 98.31 99 GLN A CA 1
ATOM 776 C C . GLN A 1 99 ? -10.791 3.596 16.119 1.00 98.31 99 GLN A C 1
ATOM 778 O O . GLN A 1 99 ? -11.749 2.914 16.476 1.00 98.31 99 GLN A O 1
ATOM 783 N N . THR A 1 100 ? -10.951 4.768 15.494 1.00 98.06 100 THR A N 1
ATOM 784 C CA . THR A 1 100 ? -12.277 5.351 15.220 1.00 98.06 100 THR A CA 1
ATOM 785 C C . THR A 1 100 ? -13.128 4.461 14.308 1.00 98.06 100 THR A C 1
ATOM 787 O O . THR A 1 100 ? -14.329 4.295 14.529 1.00 98.06 100 THR A O 1
ATOM 790 N N . CYS A 1 101 ? -12.526 3.840 13.288 1.00 98.31 101 CYS A N 1
ATOM 791 C CA . CYS A 1 101 ? -13.231 2.878 12.437 1.00 98.31 101 CYS A CA 1
ATOM 792 C C . CYS A 1 101 ? -13.744 1.684 13.253 1.00 98.31 101 CYS A C 1
ATOM 794 O O . CYS A 1 101 ? -14.911 1.315 13.146 1.00 98.31 101 CYS A O 1
ATOM 796 N N . ARG A 1 102 ? -12.906 1.125 14.130 1.00 96.88 102 ARG A N 1
ATOM 797 C CA . ARG A 1 102 ? -13.295 0.010 15.000 1.00 96.88 102 ARG A CA 1
ATOM 798 C C . ARG A 1 102 ? -14.438 0.384 15.945 1.00 96.88 102 ARG A C 1
ATOM 800 O O . ARG A 1 102 ? -15.381 -0.389 16.088 1.00 96.88 102 ARG A O 1
ATOM 807 N N . GLU A 1 103 ? -14.384 1.564 16.559 1.00 96.88 103 GLU A N 1
ATOM 808 C CA . GLU A 1 103 ? -15.441 2.081 17.446 1.00 96.88 103 GLU A CA 1
ATOM 809 C C . GLU A 1 103 ? -16.785 2.260 16.726 1.00 96.88 103 GLU A C 1
ATOM 811 O O . GLU A 1 103 ? -17.844 2.098 17.329 1.00 96.88 103 GLU A O 1
ATOM 816 N N . THR A 1 104 ? -16.747 2.536 15.422 1.00 95.38 104 THR A N 1
ATOM 817 C CA . THR A 1 104 ? -17.934 2.656 14.560 1.00 95.38 104 THR A CA 1
ATOM 818 C C . THR A 1 104 ? -18.336 1.336 13.890 1.00 95.38 104 THR A C 1
ATOM 820 O O . THR A 1 104 ? -19.282 1.301 13.102 1.00 95.38 104 THR A O 1
ATOM 823 N N . GLY A 1 105 ? -17.663 0.229 14.224 1.00 96.31 105 GLY A N 1
ATOM 824 C CA . GLY A 1 105 ? -17.968 -1.108 13.713 1.00 96.31 105 GLY A CA 1
ATOM 825 C C . GLY A 1 105 ? -17.497 -1.369 12.278 1.00 96.31 105 GLY A C 1
ATOM 826 O O . 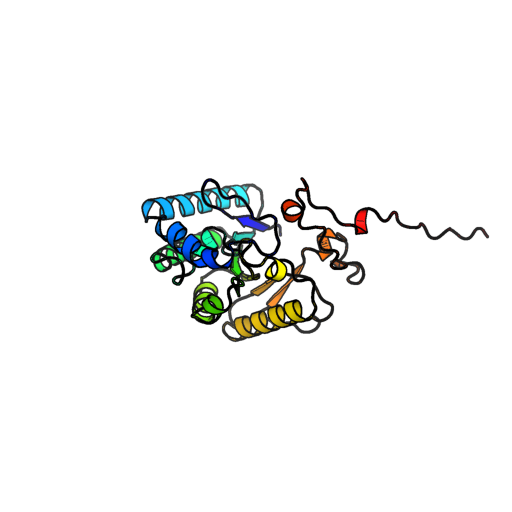GLY A 1 105 ? -18.004 -2.289 11.636 1.00 96.31 105 GLY A O 1
ATOM 827 N N . LEU A 1 106 ? -16.561 -0.570 11.759 1.00 98.00 106 LEU A N 1
ATOM 828 C CA . LEU A 1 106 ? -15.905 -0.805 10.473 1.00 98.00 106 LEU A CA 1
ATOM 829 C C . LEU A 1 106 ? -14.664 -1.683 10.653 1.00 98.00 106 LEU A C 1
ATOM 831 O O . LEU A 1 106 ? -13.820 -1.413 11.506 1.00 98.00 106 LEU A O 1
ATOM 835 N N . GLU A 1 107 ? -14.524 -2.689 9.791 1.00 98.50 107 GLU A N 1
ATOM 836 C CA . GLU A 1 107 ? -13.275 -3.436 9.643 1.00 98.50 107 GLU A CA 1
ATOM 837 C C . GLU A 1 107 ? -12.263 -2.598 8.850 1.00 98.50 107 GLU A C 1
ATOM 839 O O . GLU A 1 107 ? -12.607 -1.914 7.880 1.00 98.50 107 GLU A O 1
ATOM 844 N N . THR A 1 108 ? -10.998 -2.663 9.241 1.00 98.62 108 THR A N 1
ATOM 845 C CA . THR A 1 108 ? -9.920 -1.881 8.642 1.00 98.62 108 THR A CA 1
ATOM 846 C C . THR A 1 108 ? -8.809 -2.759 8.102 1.00 98.62 108 THR A C 1
ATOM 848 O O . THR A 1 108 ? -8.422 -3.767 8.696 1.00 98.62 108 THR A O 1
ATOM 851 N N . SER A 1 109 ? -8.227 -2.336 6.983 1.00 98.62 109 SER A N 1
ATOM 852 C CA . SER A 1 109 ? -6.927 -2.847 6.564 1.00 98.62 109 SER A CA 1
ATOM 853 C C . SER A 1 109 ? -5.970 -1.750 6.141 1.00 98.62 109 SER A C 1
ATOM 855 O O . SER A 1 109 ? -6.369 -0.658 5.737 1.00 98.62 109 SER A O 1
ATOM 857 N N . VAL A 1 110 ? -4.678 -2.054 6.200 1.00 98.75 110 VAL A N 1
ATOM 858 C CA . VAL A 1 110 ? -3.639 -1.260 5.541 1.00 98.75 110 VAL A CA 1
ATOM 859 C C . VAL A 1 110 ? -2.984 -2.116 4.471 1.00 98.75 110 VAL A C 1
ATOM 861 O O . VAL A 1 110 ? -2.540 -3.230 4.749 1.00 98.75 110 VAL A O 1
ATOM 864 N N . ARG A 1 111 ? -2.923 -1.611 3.235 1.00 98.56 111 ARG A N 1
ATOM 865 C CA . ARG A 1 111 ? -2.177 -2.280 2.166 1.00 98.56 111 ARG A CA 1
ATOM 866 C C . ARG A 1 111 ? -0.769 -1.729 2.069 1.00 98.56 111 ARG A C 1
ATOM 868 O O . ARG A 1 111 ? -0.622 -0.529 1.869 1.00 98.56 111 ARG A O 1
ATOM 875 N N . ILE A 1 112 ? 0.242 -2.594 2.111 1.00 98.25 112 ILE A N 1
ATOM 876 C CA . ILE A 1 112 ? 1.660 -2.218 2.001 1.00 98.25 112 ILE A CA 1
ATOM 877 C C . ILE A 1 112 ? 2.378 -2.922 0.854 1.00 98.25 112 ILE A C 1
ATOM 879 O O . ILE A 1 112 ? 1.928 -3.930 0.312 1.00 98.25 112 ILE A O 1
ATOM 883 N N . SER A 1 113 ? 3.530 -2.377 0.468 1.00 97.81 113 SER A N 1
ATOM 884 C CA . SER A 1 113 ? 4.466 -3.035 -0.444 1.00 97.81 113 SER A CA 1
ATOM 885 C C . SER A 1 113 ? 5.629 -3.641 0.335 1.00 97.81 113 SER A C 1
ATOM 887 O O . SER A 1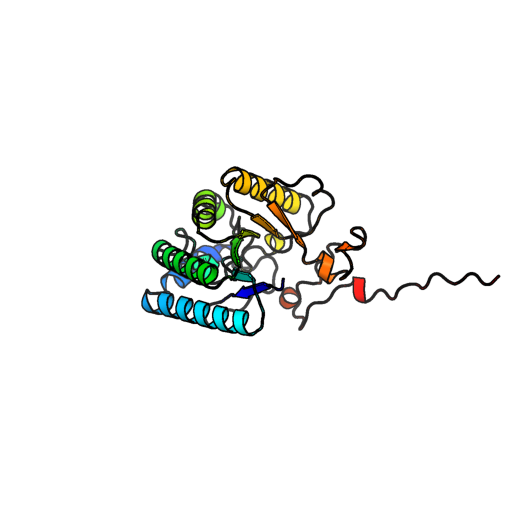 113 ? 6.367 -2.910 0.984 1.00 97.81 113 SER A O 1
ATOM 889 N N . LEU A 1 114 ? 5.825 -4.960 0.235 1.00 97.19 114 LEU A N 1
ATOM 890 C CA . LEU A 1 114 ? 6.967 -5.653 0.853 1.00 97.19 114 LEU A CA 1
ATOM 891 C C . LEU A 1 114 ? 8.305 -5.170 0.279 1.00 97.19 114 LEU A C 1
ATOM 893 O O . LEU A 1 114 ? 9.299 -5.088 0.994 1.00 97.19 114 LEU A O 1
ATOM 897 N N . ARG A 1 115 ? 8.299 -4.825 -1.012 1.00 96.81 115 ARG A N 1
ATOM 898 C CA . ARG A 1 115 ? 9.436 -4.318 -1.783 1.00 96.81 115 ARG A CA 1
ATOM 899 C C . ARG A 1 115 ? 9.015 -3.133 -2.634 1.00 96.81 115 ARG A C 1
ATOM 901 O O . ARG A 1 115 ? 7.883 -3.106 -3.124 1.00 96.81 115 ARG A O 1
ATOM 908 N N . THR A 1 116 ? 9.929 -2.209 -2.882 1.00 96.88 116 THR A N 1
ATOM 909 C CA . THR A 1 116 ? 9.758 -1.113 -3.844 1.00 96.88 116 THR A CA 1
ATOM 910 C C . THR A 1 116 ? 10.113 -1.549 -5.269 1.00 96.88 116 THR A C 1
ATOM 912 O O . THR A 1 116 ? 9.479 -1.095 -6.226 1.00 96.88 116 THR A O 1
ATOM 915 N N . GLY A 1 117 ? 11.058 -2.486 -5.413 1.00 95.69 117 GLY A N 1
ATOM 916 C CA . GLY A 1 117 ? 11.669 -2.879 -6.685 1.00 95.69 117 GLY A CA 1
ATOM 917 C C . GLY A 1 117 ? 13.039 -2.243 -6.934 1.00 95.69 117 GLY A C 1
ATOM 918 O O . GLY A 1 117 ? 13.673 -2.564 -7.939 1.00 95.69 117 GLY A O 1
ATOM 919 N N . ASP A 1 118 ? 13.494 -1.374 -6.032 1.00 96.69 118 ASP A N 1
ATOM 920 C CA . ASP A 1 118 ? 14.867 -0.887 -5.966 1.00 96.69 118 ASP A CA 1
ATOM 921 C C . ASP A 1 118 ? 15.640 -1.738 -4.951 1.00 96.69 118 ASP A C 1
ATOM 923 O O . ASP A 1 118 ? 15.341 -1.714 -3.759 1.00 96.69 118 ASP A O 1
ATOM 927 N N . ALA A 1 119 ? 16.591 -2.544 -5.432 1.00 94.69 119 ALA A N 1
ATOM 928 C CA . ALA A 1 119 ? 17.263 -3.542 -4.601 1.00 94.69 119 ALA A CA 1
ATOM 929 C C . ALA A 1 119 ? 18.063 -2.911 -3.451 1.00 94.69 119 ALA A C 1
ATOM 931 O O . ALA A 1 119 ? 17.996 -3.406 -2.327 1.00 94.69 119 ALA A O 1
ATOM 932 N N . ASP A 1 120 ? 18.769 -1.810 -3.713 1.00 95.19 120 ASP A N 1
ATOM 933 C CA . ASP A 1 120 ? 19.609 -1.146 -2.713 1.00 95.19 120 ASP A CA 1
ATOM 934 C C . ASP A 1 120 ? 18.746 -0.556 -1.595 1.00 95.19 120 ASP A C 1
ATOM 936 O O . ASP A 1 120 ? 19.045 -0.711 -0.409 1.00 95.19 120 ASP A O 1
ATOM 940 N N . PHE A 1 121 ? 17.623 0.064 -1.963 1.00 96.44 121 PHE A N 1
ATOM 941 C CA . PHE A 1 121 ? 16.660 0.574 -0.995 1.00 96.44 121 PHE A CA 1
ATOM 942 C C . PHE A 1 121 ? 15.941 -0.548 -0.229 1.00 96.44 121 PHE A C 1
ATOM 944 O O . PHE A 1 121 ? 15.738 -0.448 0.984 1.00 96.44 121 PHE A O 1
ATOM 951 N N . ASP A 1 122 ? 15.564 -1.630 -0.912 1.00 96.50 122 ASP A N 1
ATOM 952 C CA . ASP A 1 122 ? 14.846 -2.760 -0.315 1.00 96.50 122 ASP A CA 1
ATOM 953 C C . ASP A 1 122 ? 15.715 -3.543 0.685 1.00 96.50 122 ASP A C 1
ATOM 955 O O . ASP A 1 122 ? 15.190 -4.074 1.665 1.00 96.50 122 ASP A O 1
ATOM 959 N N . HIS A 1 123 ? 17.041 -3.560 0.509 1.00 95.06 123 HIS A N 1
ATOM 960 C CA . HIS A 1 123 ? 17.969 -4.204 1.444 1.00 95.06 123 HIS A CA 1
ATOM 961 C C . HIS A 1 123 ? 18.108 -3.482 2.792 1.00 95.06 123 HIS A C 1
ATOM 963 O O . HIS A 1 123 ? 18.552 -4.092 3.766 1.00 95.06 123 HIS A O 1
ATOM 969 N N . VAL A 1 124 ? 17.711 -2.209 2.888 1.00 93.50 124 VAL A N 1
ATOM 970 C CA . VAL A 1 124 ? 17.903 -1.400 4.097 1.00 93.50 124 VAL A CA 1
ATOM 971 C C . VAL A 1 124 ? 16.560 -1.045 4.727 1.00 93.50 124 VAL A C 1
ATOM 973 O O . VAL A 1 124 ? 15.808 -0.214 4.223 1.00 93.50 124 VAL A O 1
ATOM 976 N N . GLY A 1 125 ? 16.259 -1.651 5.879 1.00 92.19 125 GLY A N 1
ATOM 977 C CA . GLY A 1 125 ? 15.141 -1.258 6.748 1.00 92.19 125 GLY A CA 1
ATOM 978 C C . GLY A 1 125 ? 13.732 -1.637 6.268 1.00 92.19 125 GLY A C 1
ATOM 979 O O . GLY A 1 125 ? 12.769 -1.253 6.931 1.00 92.19 125 GLY A O 1
ATOM 980 N N . ALA A 1 126 ? 13.590 -2.403 5.178 1.00 95.56 126 ALA A N 1
ATOM 981 C CA . ALA A 1 126 ? 12.287 -2.875 4.696 1.00 95.56 126 ALA A CA 1
ATOM 982 C C . ALA A 1 126 ? 11.566 -3.735 5.744 1.00 95.56 126 ALA A C 1
ATOM 984 O O . ALA A 1 126 ? 10.399 -3.489 6.034 1.00 95.56 126 ALA A O 1
ATOM 985 N N . THR A 1 127 ? 12.279 -4.670 6.378 1.00 97.31 127 THR A N 1
ATOM 986 C CA . THR A 1 127 ? 11.759 -5.497 7.480 1.00 97.31 127 THR A CA 1
ATOM 987 C C . THR A 1 127 ? 11.221 -4.637 8.622 1.00 97.31 127 THR A C 1
ATOM 989 O O . THR A 1 127 ? 10.095 -4.834 9.059 1.00 97.31 127 THR A O 1
ATOM 992 N N . THR A 1 128 ? 11.976 -3.617 9.047 1.00 97.81 128 THR A N 1
ATOM 993 C CA . THR A 1 128 ? 11.538 -2.704 10.112 1.00 97.81 128 THR A CA 1
ATOM 994 C C . THR A 1 128 ? 10.270 -1.946 9.730 1.00 97.81 128 THR A C 1
ATOM 996 O O . THR A 1 128 ? 9.375 -1.818 10.556 1.00 97.81 128 THR A O 1
ATOM 999 N N . TYR A 1 129 ? 10.168 -1.452 8.492 1.00 98.00 129 TYR A N 1
ATOM 1000 C CA . TYR A 1 129 ? 8.946 -0.805 8.009 1.00 98.00 129 TYR A CA 1
ATOM 1001 C C . TYR A 1 129 ? 7.747 -1.764 8.040 1.00 98.00 129 TYR A C 1
ATOM 1003 O O . TYR A 1 129 ? 6.697 -1.416 8.577 1.00 98.00 129 TYR A O 1
ATOM 1011 N N . GLN A 1 130 ? 7.919 -2.982 7.518 1.00 98.38 130 GLN A N 1
ATOM 1012 C CA . GLN A 1 130 ? 6.871 -4.003 7.512 1.00 98.38 130 GLN A CA 1
ATOM 1013 C C . GLN A 1 130 ? 6.404 -4.335 8.934 1.00 98.38 130 GLN A C 1
ATOM 1015 O O . GLN A 1 130 ? 5.202 -4.428 9.171 1.00 98.38 130 GLN A O 1
ATOM 1020 N N . ASP A 1 131 ? 7.334 -4.473 9.881 1.00 98.56 131 ASP A N 1
ATOM 1021 C CA . ASP A 1 131 ? 7.014 -4.796 11.271 1.00 98.56 131 ASP A CA 1
ATOM 1022 C C . ASP A 1 131 ? 6.287 -3.643 11.975 1.00 98.56 131 ASP A C 1
ATOM 1024 O O . ASP A 1 131 ? 5.314 -3.874 12.689 1.00 98.56 131 ASP A O 1
ATOM 1028 N N . VAL A 1 132 ? 6.698 -2.395 11.724 1.00 98.50 132 VAL A N 1
ATOM 1029 C CA . VAL A 1 132 ? 6.017 -1.208 12.260 1.00 98.50 132 VAL A CA 1
ATOM 1030 C C . VAL A 1 132 ? 4.583 -1.126 11.745 1.00 98.50 132 VAL A C 1
ATOM 1032 O O . VAL A 1 132 ? 3.664 -0.961 12.543 1.00 98.50 132 VAL A O 1
ATOM 1035 N N . VAL A 1 133 ? 4.360 -1.280 10.438 1.00 98.25 133 VAL A N 1
ATOM 1036 C CA . VAL A 1 133 ? 2.999 -1.214 9.886 1.00 98.25 133 VAL A CA 1
ATOM 1037 C C . VAL A 1 133 ? 2.144 -2.395 10.350 1.00 98.25 133 VAL A C 1
ATOM 1039 O O . VAL A 1 133 ? 0.967 -2.207 10.645 1.00 98.25 133 VAL A O 1
ATOM 1042 N N . SER A 1 134 ? 2.736 -3.583 10.498 1.00 98.50 134 SER A N 1
ATOM 1043 C CA . SER A 1 134 ? 2.023 -4.767 10.999 1.00 98.50 134 SER A CA 1
ATOM 1044 C C . SER A 1 134 ? 1.642 -4.668 12.478 1.00 98.50 134 SER A C 1
ATOM 1046 O O . SER A 1 134 ? 0.771 -5.398 12.928 1.00 98.50 134 SER A O 1
ATOM 1048 N N . SER A 1 135 ? 2.248 -3.739 13.223 1.00 98.25 135 SER A N 1
ATOM 1049 C CA . SER A 1 135 ? 1.896 -3.451 14.619 1.00 98.25 135 SER A CA 1
ATOM 1050 C C . SER A 1 135 ? 0.756 -2.435 14.790 1.00 98.25 135 SER A C 1
ATOM 1052 O O . SER A 1 135 ? 0.331 -2.165 15.916 1.00 98.25 135 SER A O 1
ATOM 1054 N N . LEU A 1 136 ? 0.271 -1.829 13.699 1.00 98.44 136 LEU A N 1
ATOM 1055 C CA . LEU A 1 136 ? -0.854 -0.893 13.751 1.00 98.44 136 LEU A CA 1
ATOM 1056 C C . LEU A 1 136 ? -2.142 -1.620 14.167 1.00 98.44 136 LEU A C 1
ATOM 1058 O O . LEU A 1 136 ? -2.326 -2.779 13.802 1.00 98.44 136 LEU A O 1
ATOM 1062 N N . PRO A 1 137 ? -3.082 -0.953 14.864 1.00 97.88 137 PRO A N 1
ATOM 1063 C CA . PRO A 1 137 ? -4.324 -1.576 15.317 1.00 97.88 137 PRO A CA 1
ATOM 1064 C C . PRO A 1 137 ? -5.369 -1.650 14.195 1.00 97.88 137 PRO A C 1
ATOM 1066 O O . PRO A 1 137 ? -6.534 -1.324 14.406 1.00 97.88 137 PRO A O 1
ATOM 1069 N N . VAL A 1 138 ? -4.943 -2.040 12.997 1.00 98.50 138 VAL A N 1
ATOM 1070 C CA . VAL A 1 138 ? -5.842 -2.444 11.917 1.00 98.50 138 VAL A CA 1
ATOM 1071 C C . VAL A 1 138 ? -6.211 -3.912 12.095 1.00 98.50 138 VAL A C 1
ATOM 1073 O O . VAL A 1 138 ? -5.502 -4.664 12.763 1.00 98.50 138 VAL A O 1
ATOM 1076 N N . ASP A 1 139 ? -7.312 -4.339 11.492 1.00 98.50 139 ASP A N 1
ATOM 1077 C CA . ASP A 1 139 ? -7.753 -5.731 11.607 1.00 98.50 139 ASP A CA 1
ATOM 1078 C C . ASP A 1 139 ? -6.947 -6.650 10.679 1.00 98.50 139 ASP A C 1
ATOM 1080 O O . ASP A 1 139 ? -6.700 -7.811 11.007 1.00 98.50 139 ASP A O 1
ATOM 1084 N N . ILE A 1 140 ? -6.511 -6.123 9.527 1.00 98.62 140 ILE A N 1
ATOM 1085 C CA . ILE A 1 140 ? -5.813 -6.891 8.493 1.00 98.62 140 ILE A CA 1
ATOM 1086 C C . ILE A 1 140 ? -4.680 -6.075 7.846 1.00 98.62 140 ILE A C 1
ATOM 1088 O O . ILE A 1 140 ? -4.843 -4.905 7.496 1.00 98.62 140 ILE A O 1
ATOM 1092 N N . VAL A 1 141 ? -3.539 -6.713 7.588 1.00 98.69 141 VAL A N 1
ATOM 1093 C CA . VAL A 1 141 ? -2.457 -6.170 6.754 1.00 98.69 141 VAL A CA 1
ATOM 1094 C C . VAL A 1 141 ? -2.503 -6.818 5.374 1.00 98.69 141 VAL A C 1
ATOM 1096 O O . VAL A 1 141 ? -2.233 -8.003 5.195 1.00 98.69 141 VAL A O 1
ATOM 1099 N N . ASP A 1 142 ? -2.832 -6.036 4.357 1.00 97.81 142 ASP A N 1
ATOM 1100 C CA . ASP A 1 142 ? -2.871 -6.501 2.975 1.00 97.81 142 ASP A CA 1
ATOM 1101 C C . ASP A 1 142 ? -1.494 -6.316 2.324 1.00 97.81 142 ASP A C 1
ATOM 1103 O O . ASP A 1 142 ? -0.973 -5.206 2.200 1.00 97.81 142 ASP A O 1
ATOM 1107 N N . VAL A 1 143 ? -0.861 -7.411 1.915 1.00 96.44 143 VAL A N 1
ATOM 1108 C CA . VAL A 1 143 ? 0.504 -7.371 1.401 1.00 96.44 143 VAL A CA 1
ATOM 1109 C C . VAL A 1 143 ? 0.537 -7.450 -0.113 1.00 96.44 143 VAL A C 1
ATOM 1111 O O . VAL A 1 143 ? 0.006 -8.355 -0.761 1.00 96.44 143 VAL A O 1
ATOM 1114 N N . SER A 1 144 ? 1.252 -6.492 -0.691 1.00 94.94 144 SER A N 1
ATOM 1115 C CA . SER A 1 144 ? 1.615 -6.478 -2.095 1.00 94.94 144 SER A CA 1
ATOM 1116 C C . SER A 1 144 ? 3.111 -6.174 -2.271 1.00 94.94 144 SER A C 1
ATOM 1118 O O . SER A 1 144 ? 3.896 -6.313 -1.337 1.00 94.94 144 SER A O 1
ATOM 1120 N N . SER A 1 145 ? 3.578 -5.802 -3.464 1.00 95.38 145 SER A N 1
ATOM 1121 C CA . SER A 1 145 ? 4.922 -5.227 -3.671 1.00 95.38 145 SER A CA 1
ATOM 1122 C C . SER A 1 145 ? 5.012 -4.477 -4.991 1.00 95.38 145 SER A C 1
ATOM 1124 O O . SER A 1 145 ? 4.146 -4.612 -5.854 1.00 95.38 145 SER A O 1
ATOM 1126 N N . GLY A 1 146 ? 6.118 -3.758 -5.154 1.00 95.81 146 GLY A N 1
ATOM 1127 C CA . GLY A 1 146 ? 6.458 -2.966 -6.321 1.00 95.81 146 GLY A CA 1
ATOM 1128 C C . GLY A 1 146 ? 5.870 -1.575 -6.242 1.00 95.81 146 GLY A C 1
ATOM 1129 O O . GLY A 1 146 ? 4.716 -1.412 -5.852 1.00 95.81 146 GLY A O 1
ATOM 1130 N N . PHE A 1 147 ? 6.644 -0.584 -6.670 1.00 96.69 147 PHE A N 1
ATOM 1131 C CA . PHE A 1 147 ? 6.162 0.763 -6.951 1.00 96.69 147 PHE A CA 1
ATOM 1132 C C . PHE A 1 147 ? 5.852 0.906 -8.438 1.00 96.69 147 PHE A C 1
ATOM 1134 O O . PHE A 1 147 ? 6.624 0.448 -9.285 1.00 96.69 147 PHE A O 1
ATOM 1141 N N . TYR A 1 148 ? 4.752 1.590 -8.772 1.00 94.88 148 TYR A N 1
ATOM 1142 C CA . TYR A 1 148 ? 4.354 1.790 -10.172 1.00 94.88 148 TYR A CA 1
ATOM 1143 C C . TYR A 1 148 ? 5.434 2.489 -11.004 1.00 94.88 148 TYR A C 1
ATOM 1145 O O . TYR A 1 148 ? 5.552 2.229 -12.204 1.00 94.88 148 TYR A O 1
ATOM 1153 N N . ASN A 1 149 ? 6.227 3.339 -10.351 1.00 94.06 149 ASN A N 1
ATOM 1154 C CA . ASN A 1 149 ? 7.275 4.141 -10.973 1.00 94.06 149 ASN A CA 1
ATOM 1155 C C . ASN A 1 149 ? 8.663 3.470 -10.956 1.00 94.06 149 ASN A C 1
ATOM 1157 O O . ASN A 1 149 ? 9.609 4.038 -11.493 1.00 94.06 149 ASN A O 1
ATOM 1161 N N . ILE A 1 150 ? 8.780 2.259 -10.396 1.00 95.88 150 ILE A N 1
ATOM 1162 C CA . ILE A 1 150 ? 10.038 1.502 -10.335 1.00 95.88 150 ILE A CA 1
ATOM 1163 C C . ILE A 1 150 ? 9.913 0.209 -11.138 1.00 95.88 150 ILE A C 1
ATOM 1165 O O . ILE A 1 150 ? 10.508 0.085 -12.211 1.00 95.88 150 ILE A O 1
ATOM 1169 N N . ASP A 1 151 ? 9.106 -0.737 -10.651 1.00 94.62 151 ASP A N 1
ATOM 1170 C CA . ASP A 1 151 ? 8.932 -2.039 -11.287 1.00 94.62 151 ASP A CA 1
ATOM 1171 C C . ASP A 1 151 ? 7.525 -2.616 -11.078 1.00 94.62 151 ASP A C 1
ATOM 1173 O O . ASP A 1 151 ? 7.196 -3.239 -10.063 1.00 94.62 151 ASP A O 1
ATOM 1177 N N . LYS A 1 152 ? 6.687 -2.489 -12.109 1.00 92.81 152 LYS A N 1
ATOM 1178 C CA . LYS A 1 152 ? 5.322 -3.029 -12.103 1.00 92.81 152 LYS A CA 1
ATOM 1179 C C . LYS A 1 152 ? 5.262 -4.545 -12.210 1.00 92.81 152 LYS A C 1
ATOM 1181 O O . LYS A 1 152 ? 4.189 -5.111 -12.010 1.00 92.81 152 LYS A O 1
ATOM 1186 N N . ARG A 1 153 ? 6.365 -5.228 -12.532 1.00 91.50 153 ARG A N 1
ATOM 1187 C CA . ARG A 1 153 ? 6.391 -6.701 -12.578 1.00 91.50 153 ARG A CA 1
ATOM 1188 C C . ARG A 1 153 ? 6.163 -7.296 -11.191 1.00 91.50 153 ARG A C 1
ATOM 1190 O O . ARG A 1 153 ? 5.619 -8.389 -11.095 1.00 91.50 153 ARG A O 1
ATOM 1197 N N . LEU A 1 154 ? 6.506 -6.557 -10.135 1.00 92.94 154 LEU A N 1
ATOM 1198 C CA . LEU A 1 154 ? 6.218 -6.932 -8.751 1.00 92.94 154 LEU A CA 1
ATOM 1199 C C . LEU A 1 154 ? 4.740 -6.714 -8.378 1.00 92.94 154 LEU A C 1
ATOM 1201 O O . LEU A 1 154 ? 4.197 -7.463 -7.570 1.00 92.94 154 LEU A O 1
ATOM 1205 N N . ILE A 1 155 ? 4.067 -5.744 -9.003 1.00 92.69 155 ILE A N 1
ATOM 1206 C CA . ILE A 1 155 ? 2.627 -5.486 -8.815 1.00 92.69 155 ILE A CA 1
ATOM 1207 C C . ILE A 1 155 ? 1.797 -6.509 -9.604 1.00 92.69 155 ILE A C 1
ATOM 1209 O O . ILE A 1 155 ? 0.799 -7.040 -9.119 1.00 92.69 155 ILE A O 1
ATOM 1213 N N . TYR A 1 156 ? 2.234 -6.822 -10.825 1.00 89.31 156 TYR A N 1
ATOM 1214 C CA . TYR A 1 156 ? 1.585 -7.764 -11.735 1.00 89.31 156 TYR A CA 1
ATOM 1215 C C . TYR A 1 156 ? 2.476 -8.986 -12.007 1.00 89.31 156 TYR A C 1
ATOM 1217 O O . TYR A 1 156 ? 2.882 -9.203 -13.155 1.00 89.31 156 TYR A O 1
ATOM 1225 N N . PRO A 1 157 ? 2.765 -9.823 -10.995 1.00 86.69 157 PRO A N 1
ATOM 1226 C CA . PRO A 1 157 ? 3.674 -10.946 -11.165 1.00 86.69 157 PRO A CA 1
ATOM 1227 C C . PRO A 1 157 ? 3.087 -11.957 -12.150 1.00 86.69 157 PRO A C 1
ATOM 1229 O O . PRO A 1 157 ? 1.937 -12.396 -12.009 1.00 86.69 157 PRO A O 1
ATOM 1232 N N . SER A 1 158 ? 3.856 -12.290 -13.185 1.00 83.19 158 SER A N 1
ATOM 1233 C CA . SER A 1 158 ? 3.475 -13.232 -14.246 1.00 83.19 158 SER A CA 1
ATOM 1234 C C . SER A 1 158 ? 4.348 -14.487 -14.281 1.00 83.19 158 SER A C 1
ATOM 1236 O O . SER A 1 158 ? 3.935 -15.485 -14.874 1.00 83.19 158 SER A O 1
ATOM 1238 N N . THR A 1 159 ? 5.512 -14.464 -13.626 1.00 86.81 159 THR A N 1
ATOM 1239 C CA . THR A 1 159 ? 6.441 -15.594 -13.538 1.00 86.81 159 THR A CA 1
ATOM 1240 C C . THR A 1 159 ? 6.256 -16.356 -12.228 1.00 86.81 159 THR A C 1
ATOM 1242 O O . THR A 1 159 ? 5.874 -15.790 -11.203 1.00 86.81 159 THR A O 1
ATOM 1245 N N . ARG A 1 160 ? 6.550 -17.662 -12.255 1.00 85.06 160 ARG A N 1
ATOM 1246 C CA . ARG A 1 160 ? 6.481 -18.521 -11.065 1.00 85.06 160 ARG A CA 1
ATOM 1247 C C . ARG A 1 160 ? 7.451 -18.066 -9.973 1.00 85.06 160 ARG A C 1
ATOM 1249 O O . ARG A 1 160 ? 7.058 -18.053 -8.818 1.00 85.06 160 ARG A O 1
ATOM 1256 N N . SER A 1 161 ? 8.669 -17.660 -10.337 1.00 88.69 161 SER A N 1
ATOM 1257 C CA . SER A 1 161 ? 9.685 -17.219 -9.373 1.00 88.69 161 SER A CA 1
ATOM 1258 C C . SER A 1 161 ? 9.206 -16.039 -8.526 1.00 88.69 161 SER A C 1
ATOM 1260 O O . SER A 1 161 ? 9.193 -16.141 -7.308 1.00 88.69 161 SER A O 1
ATOM 1262 N N . VAL A 1 162 ? 8.699 -14.977 -9.162 1.00 88.75 162 VAL A N 1
ATOM 1263 C CA . VAL A 1 162 ? 8.220 -13.779 -8.451 1.00 88.75 162 VAL A CA 1
ATOM 1264 C C . VAL A 1 162 ? 7.005 -14.096 -7.573 1.00 88.75 162 VAL A C 1
ATOM 1266 O O . VAL A 1 162 ? 6.864 -13.536 -6.490 1.00 88.75 162 VAL A O 1
ATOM 1269 N N . LEU A 1 163 ? 6.127 -15.006 -8.012 1.00 87.31 163 LEU A N 1
ATOM 1270 C CA . LEU A 1 163 ? 5.006 -15.473 -7.189 1.00 87.31 163 LEU A CA 1
ATOM 1271 C C . LEU A 1 163 ? 5.493 -16.251 -5.958 1.00 87.31 163 LEU A C 1
ATOM 1273 O O . LEU A 1 163 ? 5.039 -15.972 -4.853 1.00 87.31 163 LEU A O 1
ATOM 1277 N N . CYS A 1 164 ? 6.437 -17.181 -6.129 1.00 88.50 164 CYS A N 1
ATOM 1278 C CA . CYS A 1 164 ? 7.027 -17.931 -5.020 1.00 88.50 164 CYS A CA 1
ATOM 1279 C C . CYS A 1 164 ? 7.743 -17.010 -4.022 1.00 88.50 164 CYS A C 1
ATOM 1281 O O . CYS A 1 164 ? 7.578 -17.185 -2.818 1.00 88.50 164 CYS A O 1
ATOM 1283 N N . ASP A 1 165 ? 8.482 -16.010 -4.507 1.00 90.81 165 ASP A N 1
ATOM 1284 C CA . ASP A 1 165 ? 9.146 -15.021 -3.654 1.00 90.81 165 ASP A CA 1
ATOM 1285 C C . ASP A 1 165 ? 8.132 -14.205 -2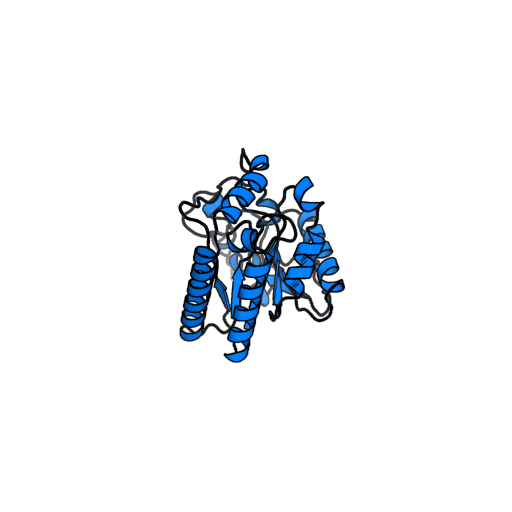.849 1.00 90.81 165 ASP A C 1
ATOM 1287 O O . ASP A 1 165 ? 8.262 -14.092 -1.632 1.00 90.81 165 ASP A O 1
ATOM 1291 N N . ARG A 1 166 ? 7.057 -13.732 -3.497 1.00 91.06 166 ARG A N 1
ATOM 1292 C CA . ARG A 1 166 ? 5.960 -13.033 -2.816 1.00 91.06 166 ARG A CA 1
ATOM 1293 C C . ARG A 1 166 ? 5.333 -13.884 -1.712 1.00 91.06 166 ARG A C 1
ATOM 1295 O O . ARG A 1 166 ? 5.053 -13.359 -0.636 1.00 91.06 166 ARG A O 1
ATOM 1302 N N . HIS A 1 167 ? 5.073 -15.163 -1.981 1.00 91.31 167 HIS A N 1
ATOM 1303 C CA . HIS A 1 167 ? 4.489 -16.068 -0.989 1.00 91.31 167 HIS A CA 1
ATOM 1304 C C . HIS A 1 167 ? 5.426 -16.229 0.208 1.00 91.31 167 HIS A C 1
ATOM 1306 O O . HIS A 1 167 ? 5.012 -16.001 1.340 1.00 91.31 167 HIS A O 1
ATOM 1312 N N . ARG A 1 168 ? 6.701 -16.544 -0.055 1.00 92.88 168 ARG A N 1
ATOM 1313 C CA . ARG A 1 168 ? 7.719 -16.722 0.983 1.00 92.88 168 ARG A CA 1
ATOM 1314 C C . ARG A 1 168 ? 7.834 -15.485 1.874 1.00 92.88 168 ARG A C 1
ATOM 1316 O O . ARG A 1 168 ? 7.716 -15.608 3.083 1.00 92.88 168 ARG A O 1
ATOM 1323 N N . GLU A 1 169 ? 7.979 -14.302 1.285 1.00 95.12 169 GLU A N 1
ATOM 1324 C CA . GLU A 1 169 ? 8.110 -13.044 2.039 1.00 95.12 169 GLU A CA 1
ATOM 1325 C C . GLU A 1 169 ? 6.867 -12.725 2.872 1.00 95.12 169 GLU A C 1
ATOM 1327 O O . GLU A 1 169 ? 6.970 -12.217 3.986 1.00 95.12 169 GLU A O 1
ATOM 1332 N N . THR A 1 170 ? 5.684 -13.044 2.345 1.00 95.31 170 THR A N 1
ATOM 1333 C CA . THR A 1 170 ? 4.429 -12.879 3.085 1.00 95.31 170 THR A CA 1
ATOM 1334 C C . THR A 1 170 ? 4.377 -13.811 4.288 1.00 95.31 170 THR A C 1
ATOM 1336 O O . THR A 1 170 ? 3.995 -13.382 5.370 1.00 95.31 170 THR A O 1
ATOM 1339 N N . PHE A 1 171 ? 4.780 -15.072 4.123 1.00 95.06 171 PHE A N 1
ATOM 1340 C CA . PHE A 1 171 ? 4.783 -16.047 5.212 1.00 95.06 171 PHE A CA 1
ATOM 1341 C C . PHE A 1 171 ? 5.840 -15.711 6.265 1.00 95.06 171 PHE A C 1
ATOM 1343 O O . PHE A 1 171 ? 5.564 -15.815 7.455 1.00 95.06 171 PHE A O 1
ATOM 1350 N N . GLU A 1 172 ? 7.015 -15.242 5.845 1.00 96.94 172 GLU A N 1
ATOM 1351 C CA . GLU A 1 172 ? 8.051 -14.735 6.747 1.00 96.94 172 GLU A CA 1
ATOM 1352 C C . GLU A 1 172 ? 7.549 -13.541 7.566 1.00 96.94 172 GLU A C 1
ATOM 1354 O O . GLU A 1 172 ? 7.791 -13.491 8.769 1.00 96.94 172 GLU A O 1
ATOM 1359 N N . LEU A 1 173 ? 6.824 -12.598 6.952 1.00 98.00 173 LEU A N 1
ATOM 1360 C CA . LEU A 1 173 ? 6.198 -11.493 7.681 1.00 98.00 173 LEU A CA 1
ATOM 1361 C C . LEU A 1 173 ? 5.119 -12.000 8.647 1.00 98.00 173 LEU A C 1
ATOM 1363 O O . LEU A 1 173 ? 5.140 -11.650 9.825 1.00 98.00 173 LEU A O 1
ATOM 1367 N N . ALA A 1 174 ? 4.213 -12.857 8.178 1.00 97.69 174 ALA A N 1
ATOM 1368 C CA . ALA A 1 174 ? 3.119 -13.387 8.984 1.00 97.69 174 ALA A CA 1
ATOM 1369 C C . ALA A 1 174 ? 3.611 -14.188 10.199 1.00 97.69 174 ALA A C 1
ATOM 1371 O O . ALA A 1 174 ? 3.027 -14.090 11.277 1.00 97.69 174 ALA A O 1
ATOM 1372 N N . ALA A 1 175 ? 4.718 -14.922 10.050 1.00 98.06 175 ALA A N 1
ATOM 1373 C CA . ALA A 1 175 ? 5.357 -15.660 11.134 1.00 98.06 175 ALA A CA 1
ATOM 1374 C C . ALA A 1 175 ? 5.933 -14.743 12.228 1.00 98.06 175 ALA A C 1
ATOM 1376 O O . ALA A 1 175 ? 5.961 -15.133 13.394 1.00 98.06 175 ALA A O 1
ATOM 1377 N N . ARG A 1 176 ? 6.366 -13.519 11.883 1.00 98.12 176 ARG A N 1
ATOM 1378 C CA . ARG A 1 176 ? 6.829 -12.522 12.868 1.00 98.12 176 ARG A CA 1
ATOM 1379 C C . ARG A 1 176 ? 5.681 -11.876 13.652 1.00 98.12 176 ARG A C 1
ATOM 1381 O O . ARG A 1 176 ? 5.924 -11.355 14.735 1.00 98.12 176 ARG A O 1
ATOM 1388 N N . HIS A 1 177 ? 4.449 -11.936 13.139 1.00 98.25 177 HIS A N 1
ATOM 1389 C CA . HIS A 1 177 ? 3.267 -11.279 13.716 1.00 98.25 177 HIS A CA 1
ATOM 1390 C C . HIS A 1 177 ? 2.079 -12.249 13.836 1.00 98.25 177 HIS A C 1
ATOM 1392 O O . HIS A 1 177 ? 1.050 -12.050 13.187 1.00 98.25 177 HIS A O 1
ATOM 1398 N N . PRO A 1 178 ? 2.168 -13.293 14.682 1.00 97.56 178 PRO A N 1
ATOM 1399 C CA . PRO A 1 178 ? 1.157 -14.354 14.747 1.00 97.56 178 PRO A CA 1
ATOM 1400 C C . PRO A 1 178 ? -0.240 -13.872 15.179 1.00 97.56 178 PRO A C 1
ATOM 1402 O O . PRO A 1 178 ? -1.230 -14.540 14.896 1.00 97.56 178 PRO A O 1
ATOM 1405 N N . GLY A 1 179 ? -0.336 -12.718 15.852 1.00 97.44 179 GLY A N 1
ATOM 1406 C CA . GLY A 1 179 ? -1.609 -12.095 16.240 1.00 97.44 179 GLY A CA 1
ATOM 1407 C C . GLY A 1 179 ? -2.256 -11.215 15.162 1.00 97.44 179 GLY A C 1
ATOM 1408 O O . GLY A 1 179 ? -3.372 -10.749 15.364 1.00 97.44 179 GLY A O 1
ATOM 1409 N N . THR A 1 180 ? -1.576 -10.978 14.037 1.00 98.25 180 THR A N 1
ATOM 1410 C CA . THR A 1 180 ? -2.052 -10.108 12.949 1.00 98.25 180 THR A CA 1
ATOM 1411 C C . THR A 1 180 ? -2.543 -10.950 11.784 1.00 98.25 180 THR A C 1
ATOM 1413 O O . THR A 1 180 ? -1.895 -11.931 11.418 1.00 98.25 180 THR A O 1
ATOM 1416 N N . GLN A 1 181 ? -3.677 -10.568 11.194 1.00 98.50 181 GLN A N 1
ATOM 1417 C CA . GLN A 1 181 ? -4.196 -11.195 9.980 1.00 98.50 181 GLN A CA 1
ATOM 1418 C C . GLN A 1 181 ? -3.580 -10.544 8.743 1.00 98.50 181 GLN A C 1
ATOM 1420 O O . GLN A 1 181 ? -3.448 -9.323 8.675 1.00 98.50 181 GLN A O 1
ATOM 1425 N N . PHE A 1 182 ? -3.249 -11.347 7.737 1.00 98.06 182 PHE A N 1
ATOM 1426 C CA . PHE A 1 182 ? -2.642 -10.884 6.495 1.00 98.06 182 PHE A CA 1
ATOM 1427 C C . PHE A 1 182 ? -3.483 -11.271 5.283 1.00 98.06 182 PHE A C 1
ATOM 1429 O O . PHE A 1 182 ? -4.050 -12.356 5.247 1.00 98.06 182 PHE A O 1
ATOM 1436 N N . ILE A 1 183 ? -3.507 -10.431 4.248 1.00 95.69 183 ILE A N 1
ATOM 1437 C CA . ILE A 1 183 ? -4.000 -10.816 2.917 1.00 95.69 183 ILE A CA 1
ATOM 1438 C C . ILE A 1 183 ? -2.818 -10.886 1.959 1.00 95.69 183 ILE A C 1
ATOM 1440 O O . ILE A 1 183 ? -2.203 -9.871 1.642 1.00 95.69 183 ILE A O 1
ATOM 1444 N N . LEU A 1 184 ? -2.541 -12.075 1.434 1.00 92.94 184 LEU A N 1
ATOM 1445 C CA . LEU A 1 184 ? -1.628 -12.280 0.319 1.00 92.94 184 LEU A CA 1
ATOM 1446 C C . LEU A 1 184 ? -2.318 -11.857 -0.984 1.00 92.94 184 LEU A C 1
ATOM 1448 O O . LEU A 1 184 ? -3.020 -12.648 -1.617 1.00 92.94 184 LEU A O 1
ATOM 1452 N N . SER A 1 185 ? -2.122 -10.608 -1.403 1.00 83.88 185 SER A N 1
ATOM 1453 C CA . SER A 1 185 ? -2.725 -10.098 -2.635 1.00 83.88 185 SER A CA 1
ATOM 1454 C C . SER A 1 185 ? -1.936 -10.515 -3.871 1.00 83.88 185 SER A C 1
ATOM 1456 O O . SER A 1 185 ? -0.746 -10.215 -4.019 1.00 83.88 185 SER A O 1
ATOM 1458 N N . GLY A 1 186 ? -2.609 -11.171 -4.820 1.00 73.12 186 GLY A N 1
ATOM 1459 C CA . GLY A 1 186 ? -1.956 -11.565 -6.060 1.00 73.12 186 GLY A CA 1
ATOM 1460 C C . GLY A 1 186 ? -2.788 -12.456 -6.971 1.00 73.12 186 GLY A C 1
ATOM 1461 O O . GLY A 1 186 ? -3.983 -12.255 -7.181 1.00 73.12 186 GLY A O 1
ATOM 1462 N N . LYS A 1 187 ? -2.097 -13.391 -7.625 1.00 73.12 187 LYS A N 1
ATOM 1463 C CA . LYS A 1 187 ? -2.741 -14.478 -8.361 1.00 73.12 187 LYS A CA 1
ATOM 1464 C C . LYS A 1 187 ? -2.894 -15.651 -7.409 1.00 73.12 187 LYS A C 1
ATOM 1466 O O . LYS A 1 187 ? -1.892 -16.062 -6.824 1.00 73.12 187 LYS A O 1
ATOM 1471 N N . ALA A 1 188 ? -4.093 -16.221 -7.350 1.00 67.56 188 ALA A N 1
ATOM 1472 C CA . ALA A 1 188 ? -4.297 -17.530 -6.756 1.00 67.56 188 ALA A CA 1
ATOM 1473 C C . ALA A 1 188 ? -3.558 -18.547 -7.637 1.00 67.56 188 ALA A C 1
ATOM 1475 O O . ALA A 1 188 ? -4.037 -18.952 -8.694 1.00 67.56 188 ALA A O 1
ATOM 1476 N N . SER A 1 189 ? -2.312 -18.868 -7.298 1.00 61.34 189 SER A N 1
ATOM 1477 C CA . SER A 1 189 ? -1.641 -20.004 -7.930 1.00 61.34 189 SER A CA 1
ATOM 1478 C C . SER A 1 189 ? -2.111 -21.280 -7.236 1.00 61.34 189 SER A C 1
ATOM 1480 O O . SER A 1 189 ? -2.412 -21.246 -6.047 1.00 61.34 189 SER A O 1
ATOM 1482 N N . GLY A 1 190 ? -2.140 -22.413 -7.942 1.00 54.44 190 GLY A N 1
ATOM 1483 C CA . GLY A 1 190 ? -2.411 -23.734 -7.346 1.00 54.44 190 GLY A CA 1
ATOM 1484 C C . GLY A 1 190 ? -1.325 -24.221 -6.372 1.00 54.44 190 GLY A C 1
ATOM 1485 O O . GLY A 1 190 ? -1.111 -25.413 -6.257 1.00 54.44 190 GLY A O 1
ATOM 1486 N N . VAL A 1 191 ? -0.571 -23.302 -5.761 1.00 53.47 191 VAL A N 1
ATOM 1487 C CA . VAL A 1 191 ? 0.465 -23.534 -4.741 1.00 53.47 191 VAL A CA 1
ATOM 1488 C C . VAL A 1 191 ? -0.103 -23.284 -3.335 1.00 53.47 191 VAL A C 1
ATOM 1490 O O . VAL A 1 191 ? 0.577 -23.508 -2.344 1.00 53.47 191 VAL A O 1
ATOM 1493 N N . VAL A 1 192 ? -1.335 -22.785 -3.231 1.00 59.53 192 VAL A N 1
ATOM 1494 C CA . VAL A 1 192 ? -1.907 -22.274 -1.981 1.00 59.53 192 VAL A CA 1
ATOM 1495 C C . VAL A 1 192 ? -2.839 -23.308 -1.341 1.00 59.53 192 VAL A C 1
ATOM 1497 O O . VAL A 1 192 ? -3.967 -22.995 -0.973 1.00 59.53 192 VAL A O 1
ATOM 1500 N N . ASP A 1 193 ? -2.382 -24.557 -1.258 1.00 63.38 193 ASP A N 1
ATOM 1501 C CA . ASP A 1 193 ? -3.104 -25.593 -0.509 1.00 63.38 193 ASP A CA 1
ATOM 1502 C C . ASP A 1 193 ? -2.797 -25.512 0.996 1.00 63.38 193 ASP A C 1
ATOM 1504 O O . ASP A 1 193 ? -3.599 -25.968 1.804 1.00 63.38 193 ASP A O 1
ATOM 1508 N N . ASP A 1 194 ? -1.684 -24.867 1.373 1.00 79.50 194 ASP A N 1
ATOM 1509 C CA . ASP A 1 194 ? -1.271 -24.679 2.765 1.00 79.50 194 ASP A CA 1
ATOM 1510 C C . ASP A 1 194 ? -0.887 -23.210 3.016 1.00 79.50 194 ASP A C 1
ATOM 1512 O O . ASP A 1 194 ? 0.171 -22.730 2.593 1.00 79.50 194 ASP A O 1
ATOM 1516 N N . LEU A 1 195 ? -1.807 -22.459 3.627 1.00 89.12 195 LEU A N 1
ATOM 1517 C CA . LEU A 1 195 ? -1.578 -21.091 4.091 1.00 89.12 195 LEU A CA 1
ATOM 1518 C C . LEU A 1 195 ? -1.323 -21.108 5.595 1.00 89.12 195 LEU A C 1
ATOM 1520 O O . LEU A 1 195 ? -2.035 -21.815 6.312 1.00 89.12 195 LEU A O 1
ATOM 1524 N N . PRO A 1 196 ? -0.404 -20.265 6.104 1.00 93.19 196 PRO A N 1
ATOM 1525 C CA . PRO A 1 196 ? -0.359 -19.993 7.531 1.00 93.19 196 PRO A CA 1
ATOM 1526 C C . PRO A 1 196 ? -1.749 -19.573 8.044 1.00 93.19 196 PRO A C 1
ATOM 1528 O O . PRO A 1 196 ? -2.476 -18.878 7.331 1.00 93.19 196 PRO A O 1
ATOM 1531 N N . PRO A 1 197 ? -2.123 -19.935 9.283 1.00 95.06 197 PRO A N 1
ATOM 1532 C CA . PRO A 1 197 ? -3.481 -19.733 9.800 1.00 95.06 197 PRO A CA 1
ATOM 1533 C C . PRO A 1 197 ? -3.901 -18.259 9.891 1.00 95.06 197 PRO A C 1
ATOM 1535 O O . PRO A 1 197 ? -5.088 -17.963 9.979 1.00 95.06 197 PRO A O 1
ATOM 1538 N N . ASN A 1 198 ? -2.940 -17.335 9.877 1.00 97.62 198 ASN A N 1
ATOM 1539 C CA . ASN A 1 198 ? -3.162 -15.894 9.878 1.00 97.62 198 ASN A CA 1
ATOM 1540 C C . ASN A 1 198 ? -2.970 -15.246 8.494 1.00 97.62 198 ASN A C 1
ATOM 1542 O O . ASN A 1 198 ? -2.821 -14.029 8.411 1.00 97.62 198 ASN A O 1
ATOM 1546 N N . VAL A 1 199 ? -2.951 -16.027 7.409 1.00 95.69 199 VAL A N 1
ATOM 1547 C CA . VAL A 1 199 ? -2.828 -15.529 6.033 1.00 95.69 199 VAL A CA 1
ATOM 1548 C C . VAL A 1 199 ? -4.040 -15.949 5.207 1.00 95.69 199 VAL A C 1
ATOM 1550 O O . VAL A 1 199 ? -4.346 -17.126 5.051 1.00 95.69 199 VAL A O 1
ATOM 1553 N N . HIS A 1 200 ? -4.680 -14.960 4.596 1.00 93.06 200 HIS A N 1
ATOM 1554 C CA . HIS A 1 200 ? -5.804 -15.098 3.679 1.00 93.06 200 HIS A CA 1
ATOM 1555 C C . HIS A 1 200 ? -5.344 -14.882 2.240 1.00 93.06 200 HIS A C 1
ATOM 1557 O O . HIS A 1 200 ? -4.427 -14.103 1.969 1.00 93.06 200 HIS A O 1
ATOM 1563 N N . LEU A 1 201 ? -6.004 -15.534 1.284 1.00 89.88 201 LEU A N 1
ATOM 1564 C CA . LEU A 1 201 ? -5.695 -15.366 -0.135 1.00 89.88 201 LEU A CA 1
ATOM 1565 C C . LEU A 1 201 ? -6.508 -14.223 -0.754 1.00 89.88 201 LEU A C 1
ATOM 1567 O O . LEU A 1 201 ? -7.733 -14.293 -0.841 1.00 89.88 201 LEU A O 1
ATOM 1571 N N . GLY A 1 202 ? -5.820 -13.206 -1.272 1.00 90.00 202 GLY A N 1
ATOM 1572 C CA . GLY A 1 202 ? -6.424 -12.152 -2.081 1.00 90.00 202 GLY A CA 1
ATOM 1573 C C . GLY A 1 202 ? -6.496 -12.550 -3.556 1.00 90.00 202 GLY A C 1
ATOM 1574 O O . GLY A 1 202 ? -5.466 -12.722 -4.214 1.00 90.00 202 GLY A O 1
ATOM 1575 N N . VAL A 1 203 ? -7.710 -12.648 -4.105 1.00 88.62 203 VAL A N 1
ATOM 1576 C CA . VAL A 1 203 ? -7.955 -13.024 -5.507 1.00 88.62 203 VAL A CA 1
ATOM 1577 C C . VAL A 1 203 ? -8.413 -11.805 -6.305 1.00 88.62 203 VAL A C 1
ATOM 1579 O O . VAL A 1 203 ? -9.414 -11.181 -5.974 1.00 88.62 203 VAL A O 1
ATOM 1582 N N . CYS A 1 204 ? -7.699 -11.456 -7.380 1.00 88.94 204 CYS A N 1
ATOM 1583 C CA . CYS A 1 204 ? -8.064 -10.311 -8.226 1.00 88.94 204 CYS A CA 1
ATOM 1584 C C . CYS A 1 204 ? -8.137 -10.678 -9.711 1.00 88.94 204 CYS A C 1
ATOM 1586 O O . CYS A 1 204 ? -9.212 -10.707 -10.306 1.00 88.94 204 CYS A O 1
ATOM 1588 N N . ARG A 1 205 ? -6.996 -10.997 -10.335 1.00 89.00 205 ARG A N 1
ATOM 1589 C CA . ARG A 1 205 ? -6.935 -11.248 -11.787 1.00 89.00 205 ARG A CA 1
ATOM 1590 C C . ARG A 1 205 ? -7.747 -12.467 -12.213 1.00 89.00 205 ARG A C 1
ATOM 1592 O O . ARG A 1 205 ? -8.236 -12.489 -13.338 1.00 89.00 205 ARG A O 1
ATOM 1599 N N . ASP A 1 206 ? -7.866 -13.460 -11.339 1.00 89.12 206 ASP A N 1
ATOM 1600 C CA . ASP A 1 206 ? -8.672 -14.652 -11.591 1.00 89.12 206 ASP A CA 1
ATOM 1601 C C . ASP A 1 206 ? -10.170 -14.314 -11.619 1.00 89.12 206 ASP A C 1
ATOM 1603 O O . ASP A 1 206 ? -10.847 -14.728 -12.552 1.00 89.12 206 ASP A O 1
ATOM 1607 N N . LEU A 1 207 ? -10.649 -13.438 -10.723 1.00 89.81 207 LEU A N 1
ATOM 1608 C CA . LEU A 1 207 ? -12.028 -12.923 -10.748 1.00 89.81 207 LEU A CA 1
ATOM 1609 C C . LEU A 1 207 ? -12.302 -12.007 -11.949 1.00 89.81 207 LEU A C 1
ATOM 1611 O O . LEU A 1 207 ? -13.385 -12.050 -12.524 1.00 89.81 207 LEU A O 1
ATOM 1615 N N . ILE A 1 208 ? -11.314 -11.209 -12.380 1.00 90.75 208 ILE A N 1
ATOM 1616 C CA . ILE A 1 208 ? -11.414 -10.452 -13.641 1.00 90.75 208 ILE A CA 1
ATOM 1617 C C . ILE A 1 208 ? -11.564 -11.421 -14.819 1.00 90.75 208 ILE A C 1
ATOM 1619 O O . ILE A 1 208 ? -12.334 -11.169 -15.739 1.00 90.75 208 ILE A O 1
ATOM 1623 N N . ALA A 1 209 ? -10.804 -12.516 -14.830 1.00 90.75 209 ALA A N 1
ATOM 1624 C CA . ALA A 1 209 ? -10.874 -13.503 -15.898 1.00 90.75 209 ALA A CA 1
ATOM 1625 C C . ALA A 1 209 ? -12.206 -14.264 -15.911 1.00 90.75 209 ALA A C 1
ATOM 1627 O O . ALA A 1 209 ? -12.763 -14.455 -16.992 1.00 90.75 209 ALA A O 1
ATOM 1628 N N . ASN A 1 210 ? -12.694 -14.657 -14.736 1.00 90.31 210 ASN A N 1
ATOM 1629 C CA . ASN A 1 210 ? -13.908 -15.430 -14.541 1.00 90.31 210 ASN A CA 1
ATOM 1630 C C . ASN A 1 210 ? -14.563 -15.064 -13.192 1.00 90.31 210 ASN A C 1
ATOM 1632 O O . ASN A 1 210 ? -14.031 -15.431 -12.143 1.00 90.31 210 ASN A O 1
ATOM 1636 N N . PRO A 1 211 ? -15.730 -14.397 -13.188 1.00 90.06 211 PRO A N 1
ATOM 1637 C CA . PRO A 1 211 ? -16.443 -14.074 -11.951 1.00 90.06 211 PRO A CA 1
ATOM 1638 C C . PRO A 1 211 ? -16.844 -15.302 -11.117 1.00 90.06 211 PRO A C 1
ATOM 1640 O O . PRO A 1 211 ? -16.925 -15.196 -9.899 1.00 90.06 211 PRO A O 1
ATOM 1643 N N . ALA A 1 212 ? -17.028 -16.468 -11.749 1.00 89.62 212 ALA A N 1
ATOM 1644 C CA . ALA A 1 212 ? -17.343 -17.741 -11.092 1.00 89.62 212 ALA A CA 1
ATOM 1645 C C . ALA A 1 212 ? -16.085 -18.544 -10.693 1.00 89.62 212 ALA A C 1
ATOM 1647 O O . ALA A 1 212 ? -16.155 -19.741 -10.429 1.00 89.62 212 ALA A O 1
ATOM 1648 N N . PHE A 1 213 ? -14.902 -17.914 -10.655 1.00 88.06 213 PHE A N 1
ATOM 1649 C CA . PHE A 1 213 ? -13.638 -18.595 -10.341 1.00 88.06 213 PHE A CA 1
ATOM 1650 C C . PHE A 1 213 ? -13.654 -19.331 -8.991 1.00 88.06 213 PHE A C 1
ATOM 1652 O O . PHE A 1 213 ? -12.967 -20.339 -8.831 1.00 88.06 213 PHE A O 1
ATOM 1659 N N . LEU A 1 214 ? -14.431 -18.846 -8.019 1.00 84.62 214 LEU A N 1
ATOM 1660 C CA . LEU A 1 214 ? -14.543 -19.499 -6.713 1.00 84.62 214 LEU A CA 1
ATOM 1661 C C . LEU A 1 214 ? -15.314 -20.826 -6.779 1.00 84.62 214 LEU A C 1
ATOM 1663 O O . LEU A 1 214 ? -14.994 -21.722 -6.000 1.00 84.62 214 LEU A O 1
ATOM 1667 N N . ASP A 1 215 ? -16.228 -20.976 -7.742 1.00 85.69 215 ASP A N 1
ATOM 1668 C CA . ASP A 1 215 ? -16.983 -22.211 -7.991 1.00 85.69 215 ASP A CA 1
ATOM 1669 C C . ASP A 1 215 ? -16.166 -23.219 -8.824 1.00 85.69 215 ASP A C 1
ATOM 1671 O O . ASP A 1 215 ? -16.360 -24.428 -8.723 1.00 85.69 215 ASP A O 1
ATOM 1675 N N . GLY A 1 216 ? -15.213 -22.726 -9.629 1.00 80.31 216 GLY A N 1
ATOM 1676 C CA . GLY A 1 216 ? -14.356 -23.522 -10.512 1.00 80.31 216 GLY A CA 1
ATOM 1677 C C . GLY A 1 216 ? -12.948 -22.939 -10.651 1.00 80.31 216 GLY A C 1
ATOM 1678 O O . GLY A 1 216 ? -12.641 -22.229 -11.612 1.00 80.31 216 GLY A O 1
ATOM 1679 N N . ARG A 1 217 ? -12.058 -23.281 -9.708 1.00 79.62 217 ARG A N 1
ATOM 1680 C CA . ARG A 1 217 ? -10.694 -22.713 -9.587 1.00 79.62 217 ARG A CA 1
ATOM 1681 C C . ARG A 1 217 ? -9.742 -23.049 -10.749 1.00 79.62 217 ARG A C 1
ATOM 1683 O O . ARG A 1 217 ? -8.619 -22.549 -10.790 1.00 79.62 217 ARG A O 1
ATOM 1690 N N . SER A 1 218 ? -10.160 -23.883 -11.700 1.00 81.19 218 SER A N 1
ATOM 1691 C CA . SER A 1 218 ? -9.402 -24.206 -12.917 1.00 81.19 218 SER A CA 1
ATOM 1692 C C . SER A 1 218 ? -9.473 -23.110 -13.984 1.00 81.19 218 SER A C 1
ATOM 1694 O O . SER A 1 218 ? -8.551 -22.976 -14.791 1.00 81.19 218 SER A O 1
ATOM 1696 N N . ASP A 1 219 ? -10.528 -22.293 -13.975 1.00 82.31 219 ASP A N 1
ATOM 1697 C CA . ASP A 1 219 ? -10.843 -21.363 -15.063 1.00 82.31 219 ASP A CA 1
ATOM 1698 C C . ASP A 1 219 ? -10.525 -19.908 -14.707 1.00 82.31 219 ASP A C 1
ATOM 1700 O O . ASP A 1 219 ? -11.346 -19.009 -14.865 1.00 82.31 219 ASP A O 1
ATOM 1704 N N . GLY A 1 220 ? -9.306 -19.678 -14.211 1.00 86.88 220 GLY A N 1
ATOM 1705 C CA . GLY A 1 220 ? -8.800 -18.364 -13.804 1.00 86.88 220 GLY A CA 1
ATOM 1706 C C . GLY A 1 220 ? -7.906 -17.654 -14.830 1.00 86.88 220 GLY A C 1
ATOM 1707 O O . GLY A 1 220 ? -7.902 -17.910 -16.040 1.00 86.88 220 GLY A O 1
ATOM 1708 N N . CYS A 1 221 ? -7.091 -16.723 -14.335 1.00 88.19 221 CYS A N 1
ATOM 1709 C CA . CYS A 1 221 ? -6.202 -15.896 -15.139 1.00 88.19 221 CYS A CA 1
ATOM 1710 C C . CYS A 1 221 ? -5.052 -16.705 -15.759 1.00 88.19 221 CYS A C 1
ATOM 1712 O O . CYS A 1 221 ? -4.258 -17.361 -15.079 1.00 88.19 221 CYS A O 1
ATOM 1714 N N . ARG A 1 222 ? -4.855 -16.543 -17.073 1.00 86.94 222 ARG A N 1
ATOM 1715 C CA . ARG A 1 222 ? -3.763 -17.176 -17.841 1.00 86.94 222 ARG A CA 1
ATOM 1716 C C . ARG A 1 222 ? -2.516 -16.294 -18.010 1.00 86.94 222 ARG A C 1
ATOM 1718 O O . ARG A 1 222 ? -1.758 -16.484 -18.951 1.00 86.94 222 ARG A O 1
ATOM 1725 N N . ASN A 1 223 ? -2.310 -15.307 -17.133 1.00 84.62 223 ASN A N 1
ATOM 1726 C CA . ASN A 1 223 ? -1.140 -14.408 -17.130 1.00 84.62 223 ASN A CA 1
ATOM 1727 C C . ASN A 1 223 ? -0.874 -13.680 -18.462 1.00 84.62 223 ASN A C 1
ATOM 1729 O O . ASN A 1 223 ? 0.268 -13.396 -18.802 1.00 84.62 223 ASN A O 1
ATOM 1733 N N . SER A 1 224 ? -1.925 -13.317 -19.202 1.00 83.88 224 SER A N 1
ATOM 1734 C CA . SER A 1 224 ? -1.778 -12.652 -20.506 1.00 83.88 224 SER A CA 1
ATOM 1735 C C . SER A 1 224 ? -1.184 -11.241 -20.433 1.00 83.88 224 SER A C 1
ATOM 1737 O O . SER A 1 224 ? -0.758 -10.711 -21.458 1.00 83.88 224 SER A O 1
ATOM 1739 N N . GLY A 1 225 ? -1.191 -10.607 -19.252 1.00 80.81 225 GLY A N 1
ATOM 1740 C CA . GLY A 1 225 ? -0.710 -9.232 -19.084 1.00 80.81 225 GLY A CA 1
ATOM 1741 C C . GLY A 1 225 ? -1.545 -8.233 -19.888 1.00 80.81 225 GLY A C 1
ATOM 1742 O O . GLY A 1 225 ? -1.021 -7.372 -20.588 1.00 80.81 225 GLY A O 1
ATOM 1743 N N . LYS A 1 226 ? -2.870 -8.403 -19.903 1.00 85.69 226 LYS A N 1
ATOM 1744 C CA . LYS A 1 226 ? -3.762 -7.539 -20.691 1.00 85.69 226 LYS A CA 1
ATOM 1745 C C . LYS A 1 226 ? -4.760 -6.746 -19.845 1.00 85.69 226 LYS A C 1
ATOM 1747 O O . LYS A 1 226 ? -5.265 -5.741 -20.334 1.00 85.69 226 LYS A O 1
ATOM 1752 N N . CYS A 1 227 ? -4.949 -7.108 -18.577 1.00 88.00 227 CYS A N 1
ATOM 1753 C CA . CYS A 1 227 ? -5.869 -6.436 -17.657 1.00 88.00 227 CYS A CA 1
ATOM 1754 C C . CYS A 1 227 ? -5.357 -5.090 -17.105 1.00 88.00 227 CYS A C 1
ATOM 1756 O O . CYS A 1 227 ? -6.165 -4.268 -16.686 1.00 88.00 227 CYS A O 1
ATOM 1758 N N . HIS A 1 228 ? -4.046 -4.818 -17.135 1.00 87.88 228 HIS A N 1
ATOM 1759 C CA . HIS A 1 228 ? -3.459 -3.544 -16.685 1.00 87.88 228 HIS A CA 1
ATOM 1760 C C . HIS A 1 228 ? -3.645 -2.426 -17.732 1.00 87.88 228 HIS A C 1
ATOM 1762 O O . HIS A 1 228 ? -2.714 -2.012 -18.428 1.00 87.88 228 HIS A O 1
ATOM 1768 N N . TYR A 1 229 ? -4.885 -1.961 -17.869 1.00 88.81 229 TYR A N 1
ATOM 1769 C CA . TYR A 1 229 ? -5.340 -1.067 -18.936 1.00 88.81 229 TYR A CA 1
ATOM 1770 C C . TYR A 1 229 ? -4.504 0.212 -19.094 1.00 88.81 229 TYR A C 1
ATOM 1772 O O . TYR A 1 229 ? -4.099 0.529 -20.211 1.00 88.81 229 TYR A O 1
ATOM 1780 N N . HIS A 1 230 ? -4.152 0.875 -17.987 1.00 89.44 230 HIS A N 1
ATOM 1781 C CA . HIS A 1 230 ? -3.375 2.116 -18.006 1.00 89.44 230 HIS A CA 1
ATOM 1782 C C . HIS A 1 230 ? -2.007 1.939 -18.683 1.00 89.44 230 HIS A C 1
ATOM 1784 O O . HIS A 1 230 ? -1.639 2.687 -19.583 1.00 89.44 230 HIS A O 1
ATOM 1790 N N . SER A 1 231 ? -1.282 0.867 -18.341 1.00 88.88 231 SER A N 1
ATOM 1791 C CA . SER A 1 231 ? 0.032 0.562 -18.940 1.00 88.88 231 SER A CA 1
ATOM 1792 C C . SER A 1 231 ? -0.045 0.223 -20.437 1.00 88.88 231 SER A C 1
ATOM 1794 O O . SER A 1 231 ? 0.980 0.066 -21.092 1.00 88.88 231 SER A O 1
ATOM 1796 N N . ARG A 1 232 ? -1.257 0.073 -20.981 1.00 88.50 232 ARG A N 1
ATOM 1797 C CA . ARG A 1 232 ? -1.529 -0.208 -22.393 1.00 88.50 232 ARG A CA 1
ATOM 1798 C C . ARG A 1 232 ? -2.136 0.987 -23.135 1.00 88.50 232 ARG A C 1
ATOM 1800 O O . ARG A 1 232 ? -2.492 0.820 -24.296 1.00 88.50 232 ARG A O 1
ATOM 1807 N N . GLY A 1 233 ? -2.329 2.132 -22.474 1.00 89.50 233 GLY A N 1
ATOM 1808 C CA . GLY A 1 233 ? -3.077 3.262 -23.037 1.00 89.50 233 GLY A CA 1
ATOM 1809 C C . GLY A 1 233 ? -4.554 2.944 -23.316 1.00 89.50 233 GLY A C 1
ATOM 1810 O O . GLY A 1 233 ? -5.184 3.607 -24.133 1.00 89.50 233 GLY A O 1
ATOM 1811 N N . ALA A 1 234 ? -5.109 1.902 -22.686 1.00 91.00 234 ALA A N 1
ATOM 1812 C CA . ALA A 1 234 ? -6.520 1.553 -22.821 1.00 91.00 234 ALA A CA 1
ATOM 1813 C C . ALA A 1 234 ? -7.374 2.369 -21.838 1.00 91.00 234 ALA A C 1
ATOM 1815 O O . ALA A 1 234 ? -6.871 2.838 -20.821 1.00 91.00 234 ALA A O 1
ATOM 1816 N N . ARG A 1 235 ? -8.676 2.510 -22.119 1.00 90.81 235 ARG A N 1
ATOM 1817 C CA . ARG A 1 235 ? -9.621 3.267 -21.271 1.00 90.81 235 ARG A CA 1
ATOM 1818 C C . ARG A 1 235 ? -10.227 2.448 -20.130 1.00 90.81 235 ARG A C 1
ATOM 1820 O O . ARG A 1 235 ? -10.743 3.024 -19.181 1.00 90.81 235 ARG A O 1
ATOM 1827 N N . SER A 1 236 ? -10.187 1.122 -20.226 1.00 91.94 236 SER A N 1
ATOM 1828 C CA . SER A 1 236 ? -10.831 0.217 -19.273 1.00 91.94 236 SER A CA 1
ATO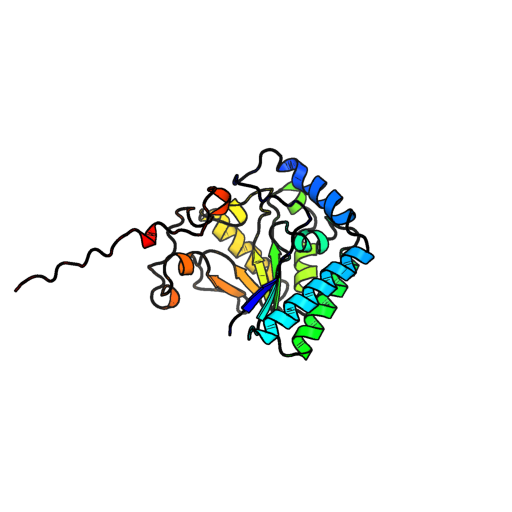M 1829 C C . SER A 1 236 ? -10.111 -1.126 -19.193 1.00 91.94 236 SER A C 1
ATOM 1831 O O . SER A 1 236 ? -9.366 -1.516 -20.100 1.00 91.94 236 SER A O 1
ATOM 1833 N N . VAL A 1 237 ? -10.344 -1.846 -18.093 1.00 91.19 237 VAL A N 1
ATOM 1834 C CA . VAL A 1 237 ? -9.883 -3.228 -17.908 1.00 91.19 237 VAL A CA 1
ATOM 1835 C C . VAL A 1 237 ? -10.420 -4.110 -19.037 1.00 91.19 237 VAL A C 1
ATOM 1837 O O . VAL A 1 237 ? -11.575 -3.996 -19.441 1.00 91.19 237 VAL A O 1
ATOM 1840 N N . TRP A 1 238 ? -9.573 -5.012 -19.533 1.00 91.38 238 TRP A N 1
ATOM 1841 C CA . TRP A 1 238 ? -9.945 -6.000 -20.541 1.00 91.38 238 TRP A CA 1
ATOM 1842 C C . TRP A 1 238 ? -9.235 -7.332 -20.296 1.00 91.38 238 TRP A C 1
ATOM 1844 O O . TRP A 1 238 ? -8.044 -7.360 -19.964 1.00 91.38 238 TRP A O 1
ATOM 1854 N N . CYS A 1 239 ? -9.945 -8.438 -20.515 1.00 91.25 239 CYS A N 1
ATOM 1855 C CA . CYS A 1 239 ? -9.390 -9.783 -20.456 1.00 91.25 239 CYS A CA 1
ATOM 1856 C C . CYS A 1 239 ? -9.553 -10.512 -21.804 1.00 91.25 239 CYS A C 1
ATOM 1858 O O . CYS A 1 239 ? -10.666 -10.575 -22.324 1.00 91.25 239 CYS A O 1
ATOM 1860 N N . PRO A 1 240 ? -8.497 -11.157 -22.344 1.00 89.44 240 PRO A N 1
ATOM 1861 C CA . PRO A 1 240 ? -8.608 -11.975 -23.554 1.00 89.44 240 PRO A CA 1
ATOM 1862 C C . PRO A 1 240 ? -9.561 -13.166 -23.434 1.00 89.44 240 PRO A C 1
ATOM 1864 O O . PRO A 1 240 ? -9.954 -13.725 -24.452 1.00 89.44 240 PRO A O 1
ATOM 1867 N N . ILE A 1 241 ? -9.879 -13.598 -22.210 1.00 88.88 241 ILE A N 1
ATOM 1868 C CA . ILE A 1 241 ? -10.786 -14.727 -21.973 1.00 88.88 241 ILE A CA 1
ATOM 1869 C C . ILE A 1 241 ? -12.221 -14.344 -22.352 1.00 88.88 241 ILE A C 1
ATOM 1871 O O . ILE A 1 241 ? -12.906 -15.162 -22.950 1.00 88.88 241 ILE A O 1
ATOM 1875 N N . TRP A 1 242 ? -12.634 -13.092 -22.127 1.00 88.50 242 TRP A N 1
ATOM 1876 C CA . TRP A 1 242 ? -13.992 -12.623 -22.434 1.00 88.50 242 TRP A CA 1
ATOM 1877 C C . TRP A 1 242 ? -14.323 -12.662 -23.932 1.00 88.50 242 TRP A C 1
ATOM 1879 O O . TRP A 1 242 ? -15.467 -12.874 -24.307 1.00 88.50 242 TRP A O 1
ATOM 1889 N N . GLY A 1 243 ? -13.320 -12.464 -24.797 1.00 75.62 243 GLY A N 1
ATOM 1890 C CA . GLY A 1 243 ? -13.490 -12.483 -26.255 1.00 75.62 243 GLY A CA 1
ATOM 1891 C C . GLY A 1 243 ? -13.504 -13.885 -26.871 1.00 75.62 243 GLY A C 1
ATOM 1892 O O . GLY A 1 243 ? -13.655 -14.016 -28.083 1.00 75.62 243 GLY A O 1
ATOM 1893 N N . ARG A 1 244 ? -13.309 -14.938 -26.069 1.00 71.12 244 ARG A N 1
ATOM 1894 C CA . ARG A 1 244 ? -13.466 -16.320 -26.521 1.00 71.12 244 ARG A CA 1
ATOM 1895 C C . ARG A 1 244 ? -14.932 -16.683 -26.342 1.00 71.12 244 ARG A C 1
ATOM 1897 O O . ARG A 1 244 ? -15.332 -17.085 -25.257 1.00 71.12 244 ARG A O 1
ATOM 1904 N N . THR A 1 245 ? -15.727 -16.526 -27.396 1.00 50.19 245 THR A N 1
ATOM 1905 C CA . THR A 1 245 ? -17.083 -17.081 -27.448 1.00 50.19 245 THR A CA 1
ATOM 1906 C C . THR A 1 245 ? -17.013 -18.542 -26.996 1.00 50.19 245 THR A C 1
ATOM 1908 O O . THR A 1 245 ? -16.121 -19.260 -27.472 1.00 50.19 245 THR A O 1
ATOM 1911 N N . PRO A 1 246 ? -17.886 -19.010 -26.086 1.00 51.31 246 PRO A N 1
ATOM 1912 C CA . PRO A 1 246 ? -17.963 -20.429 -25.791 1.00 51.31 246 PRO A CA 1
ATOM 1913 C C . PRO A 1 246 ? -18.172 -21.143 -27.123 1.00 51.31 246 PRO A C 1
ATOM 1915 O O . PRO A 1 246 ? -19.121 -20.843 -27.849 1.00 51.31 246 PRO A O 1
ATOM 1918 N N . ARG A 1 247 ? -17.280 -22.071 -27.485 1.00 42.16 247 ARG A N 1
ATOM 1919 C CA . ARG A 1 247 ? -17.681 -23.087 -28.451 1.00 42.16 247 ARG A CA 1
ATOM 1920 C C . ARG A 1 247 ? -18.771 -23.850 -27.723 1.00 42.16 247 ARG A C 1
ATOM 1922 O O . ARG A 1 247 ? -18.453 -24.637 -26.838 1.00 42.16 247 ARG A O 1
ATOM 1929 N N . HIS A 1 248 ? -20.033 -23.560 -28.029 1.00 41.66 248 HIS A N 1
ATOM 1930 C CA . HIS A 1 248 ? -21.095 -24.506 -27.750 1.00 41.66 248 HIS A CA 1
ATOM 1931 C C . HIS A 1 248 ? -20.628 -25.813 -28.382 1.00 41.66 248 HIS A C 1
ATOM 1933 O O . HIS A 1 248 ? -20.518 -25.920 -29.604 1.00 41.66 248 HIS A O 1
ATOM 1939 N N . SER A 1 249 ? -20.215 -26.755 -27.537 1.00 42.38 249 SER A N 1
ATOM 1940 C CA . SER A 1 249 ? -20.073 -28.148 -27.912 1.00 42.38 249 SER A CA 1
ATOM 1941 C C . SER A 1 249 ? -21.376 -28.512 -28.594 1.00 42.38 249 SER A C 1
ATOM 1943 O O . SER A 1 249 ? -22.437 -28.407 -27.975 1.00 42.38 249 SER A O 1
ATOM 1945 N N . GLY A 1 250 ? -21.282 -28.812 -29.890 1.00 36.16 250 GLY A N 1
ATOM 1946 C CA . GLY A 1 250 ? -22.414 -29.229 -30.690 1.00 36.16 250 GLY A CA 1
ATOM 1947 C C . GLY A 1 250 ? -23.181 -30.284 -29.915 1.00 36.16 250 GLY A C 1
ATOM 1948 O O . GLY A 1 250 ? -22.608 -31.282 -29.477 1.00 36.16 250 GLY A O 1
ATOM 1949 N N . ILE A 1 251 ? -24.464 -30.014 -29.708 1.00 40.59 251 ILE A N 1
ATOM 1950 C CA . ILE A 1 251 ? -25.429 -31.053 -29.402 1.00 40.59 251 ILE A CA 1
ATOM 1951 C C . ILE A 1 251 ? -25.286 -32.036 -30.560 1.00 40.59 251 ILE A C 1
ATOM 1953 O O . ILE A 1 251 ? -25.555 -31.685 -31.708 1.00 40.59 251 ILE A O 1
ATOM 1957 N N . ALA A 1 252 ? -24.743 -33.215 -30.266 1.00 43.22 252 ALA A N 1
ATOM 1958 C CA . ALA A 1 252 ? -24.777 -34.329 -31.187 1.00 43.22 252 ALA A CA 1
ATOM 1959 C C . ALA A 1 252 ? -26.256 -34.610 -31.461 1.00 43.22 252 ALA A C 1
ATOM 1961 O O . ALA A 1 252 ? -26.996 -34.997 -30.556 1.00 43.22 252 ALA A O 1
ATOM 1962 N N . SER A 1 253 ? -26.693 -34.326 -32.684 1.00 41.16 253 SER A N 1
ATOM 1963 C CA . SER A 1 253 ? -27.956 -34.827 -33.200 1.00 41.16 253 SER A CA 1
ATOM 1964 C C . SER A 1 253 ? -27.883 -36.351 -33.178 1.00 41.16 253 SER A C 1
ATOM 1966 O O . SER A 1 253 ? -26.922 -36.927 -33.690 1.00 41.16 253 SER A O 1
ATOM 1968 N N . SER A 1 254 ? -28.887 -36.939 -32.534 1.00 45.94 254 SER A N 1
ATOM 1969 C CA . SER A 1 254 ? -29.292 -38.347 -32.567 1.00 45.94 254 SER A CA 1
ATOM 1970 C C . SER A 1 254 ? -29.187 -39.001 -33.938 1.00 45.94 254 SER A C 1
ATOM 1972 O O . SER A 1 254 ? -29.600 -38.322 -34.908 1.00 45.94 254 SER A O 1
#

Solvent-accessible surface area (backbone atoms only — not comparable to full-atom values): 14152 Å² total; per-residue (Å²): 133,55,65,49,77,52,72,55,69,60,90,89,70,72,80,58,44,52,54,60,41,94,64,26,89,51,39,66,63,52,47,24,58,54,35,60,66,59,44,73,72,54,51,52,51,54,52,52,51,50,49,54,55,49,51,55,39,44,76,73,62,34,45,29,45,27,46,41,28,28,42,70,27,45,49,25,33,35,59,28,66,94,36,10,87,59,10,67,63,45,46,52,51,52,39,53,52,32,48,55,34,48,76,72,69,31,46,34,29,40,30,34,41,74,37,45,66,48,68,78,62,44,73,56,62,36,68,59,47,53,53,55,61,62,66,44,72,47,65,29,40,33,41,42,26,14,12,48,55,35,21,31,55,55,63,58,57,71,52,69,66,58,47,52,50,52,51,52,56,50,51,57,52,42,69,76,36,74,90,42,35,31,28,52,51,45,72,82,53,100,76,69,86,75,64,60,96,42,48,43,83,33,73,47,56,27,45,70,46,22,81,60,22,89,86,41,76,85,56,44,56,83,65,78,83,53,52,63,17,65,56,67,78,45,96,54,74,43,52,80,60,74,76,54,72,78,77,73,74,73,78,76,79,130

Radius of gyration: 19.43 Å; Cα contacts (8 Å, |Δi|>4): 405; chains: 1; bounding box: 49×59×51 Å

Nearest PDB structures (foldseek):
  3k30-assembly1_B  TM=7.186E-01  e=1.851E-05  Pimelobacter simplex
  2xsa-assembly1_A  TM=5.846E-01  e=1.243E+00  Oceanicola granulosus HTCC2516
  3n74-assembly1_A  TM=3.476E-01  e=3.303E+00  Brucella abortus 2308
  3rsh-assembly1_A-2  TM=3.573E-01  e=3.303E+00  Vibrio cholerae O1 biovar El Tor str. N16961
  4dmm-assembly1_A  TM=4.190E-01  e=5.724E+00  Synechococcus elongatus PCC 7942 = FACHB-805

Secondary structure (DSSP, 8-state):
--EEEE----TT-PPP-SSS-TTGGGHHHHHHHHHHT--HHHHHHHHHHHHHHHHHHHHTT--EEEEEE-TT-HHHHHT-TTT-TTHHHHHHHHHHHHHHHHHTT-EEEEEEES--S-HHHHTTTHHHHHHHHHTSS-SEEEEE---TTT-TTTTS--SHHHHHHHHHHHHHHHHH-TTSEEEEEE---TTTTS--TTEEEEE-HHHHH-TTTTT-TTS-----S-S--GGGT-SS---TTTTS----------

Mean predicted aligned error: 5.25 Å